Protein AF-A0A9W7CP16-F1 (afdb_monomer_lite)

Radius of gyration: 28.51 Å; chains: 1; bounding box: 70×79×55 Å

Sequence (253 aa):
MPATSLFTPSMEHLAEIVPAMQEEMSKAEQFVQTLAQSGGSFVNKAGNVGSWLEDDNIECFFEIAMDKCTAFQDVEAIASKIHVGGVVLVLLYYDYTFYVYLENGEEEQPLLDTNFPDVSLQKEGIQLKTYRNGVRGCEELRRISLWKVENDFTDEEEEEDAAAVDCITSRSKGQFRADSKEENRREEDVKSPGDSDAKVVKDMQPRKSALPHHVAPLKRPSGAMTTLKGMPDLNMKAPWDDTGKPLGMRTSK

Secondary structure (DSSP, 8-state):
--TT-TTHHHHHHHHHHHHHHHHHHHHHHHHHHHHHHHT--SSSS---HHHHHH-TT--EEEEEEE---GGGTT-SEEEEEEEETTEEEEEEEETTEEEEEEEEPPSS--S----------EEEEEEEEE-SS-BTTBTTEEEEEEEEE--TTTTTSHHHHHHHSTTSTTS---------------------------------PPP-------PPP----TT---GGGG--------SB-TTS-BTT-----

Organism: NCBI:txid1490495

pLDDT: mean 71.13, std 22.24, range [29.36, 97.94]

Foldseek 3Di:
DPPPDPLVLLVVLVVLQVVVVVVVVVVLVVVLVVCLVVVNDPDPDPDSSVVLVVDPVKFKKKKWAFADDPSCPVPQWDWDWDDDDQKIWTWIDHPRIIITGIDGHDPDDDPDDDDHDDPPAFDDKDWRDADPQDDVSGRGTGTMMMTIGDDPPPPPPVVVVVVVVVVPVPPPPDDDDDDDDDDDDDDDDDDDDDDDDDDDDDDPDPPDDDDPPPPPPPDDPPPDDPPPPPDPPPVDDDCADPVRHGPDPDDDD

Structure (mmCIF, N/CA/C/O backbone):
data_AF-A0A9W7CP16-F1
#
_entry.id   AF-A0A9W7CP16-F1
#
loop_
_atom_site.group_PDB
_atom_site.id
_atom_site.type_symbol
_atom_site.label_atom_id
_atom_site.label_alt_id
_atom_site.label_comp_id
_atom_site.label_asym_id
_atom_site.label_entity_id
_atom_site.label_seq_id
_atom_site.pdbx_PDB_ins_code
_atom_site.Cartn_x
_atom_site.Cartn_y
_atom_site.Cartn_z
_atom_site.occupancy
_atom_site.B_iso_or_equiv
_atom_site.auth_seq_id
_atom_site.auth_comp_id
_atom_site.auth_asym_id
_atom_site.auth_atom_id
_atom_site.pdbx_PDB_model_num
ATOM 1 N N . MET A 1 1 ? 7.095 3.245 -18.101 1.00 65.69 1 MET A N 1
ATOM 2 C CA . MET A 1 1 ? 8.483 2.929 -17.689 1.00 65.69 1 MET A CA 1
ATOM 3 C C . MET A 1 1 ? 9.350 2.749 -18.930 1.00 65.69 1 MET A C 1
ATOM 5 O O . MET A 1 1 ? 8.811 2.302 -19.939 1.00 65.69 1 MET A O 1
ATOM 9 N N . PRO A 1 2 ? 10.646 3.109 -18.917 1.00 75.19 2 PRO A N 1
ATOM 10 C CA . PRO A 1 2 ? 11.551 2.764 -20.011 1.00 75.19 2 PRO A CA 1
ATOM 11 C C . PRO A 1 2 ? 11.632 1.241 -20.146 1.00 75.19 2 PRO A C 1
ATOM 13 O O . PRO A 1 2 ? 11.936 0.571 -19.163 1.00 75.19 2 PRO A O 1
ATOM 16 N N . ALA A 1 3 ? 11.410 0.703 -21.347 1.00 74.75 3 ALA A N 1
ATOM 17 C CA . ALA A 1 3 ? 11.380 -0.745 -21.600 1.00 74.75 3 ALA A CA 1
ATOM 18 C C . ALA A 1 3 ? 12.683 -1.482 -21.220 1.00 74.75 3 ALA A C 1
ATOM 20 O O . ALA A 1 3 ? 12.707 -2.702 -21.116 1.00 74.75 3 ALA A O 1
ATOM 21 N N . THR A 1 4 ? 13.778 -0.747 -21.020 1.00 85.94 4 THR A N 1
ATOM 22 C CA . THR A 1 4 ? 15.092 -1.276 -20.637 1.00 85.94 4 THR A CA 1
ATOM 23 C C . THR A 1 4 ? 15.316 -1.343 -19.125 1.00 85.94 4 THR A C 1
ATOM 25 O O . THR A 1 4 ? 16.387 -1.772 -18.702 1.00 85.94 4 THR A O 1
ATOM 28 N N . SER A 1 5 ? 14.375 -0.874 -18.299 1.00 90.06 5 SER A N 1
ATOM 29 C CA . SER A 1 5 ? 14.521 -0.941 -16.841 1.00 90.06 5 SER A CA 1
ATOM 30 C C . SER A 1 5 ? 14.345 -2.375 -16.345 1.00 90.06 5 SER A C 1
ATOM 32 O O . SER A 1 5 ? 13.377 -3.041 -16.717 1.00 90.06 5 SER A O 1
ATOM 34 N N . LEU A 1 6 ? 15.233 -2.813 -15.447 1.00 90.19 6 LEU A N 1
ATOM 35 C CA . LEU A 1 6 ? 15.133 -4.108 -14.761 1.00 90.19 6 LEU A CA 1
ATOM 36 C C . LEU A 1 6 ? 13.871 -4.208 -13.889 1.00 90.19 6 LEU A C 1
ATOM 38 O O . LEU A 1 6 ? 13.366 -5.300 -13.670 1.00 90.19 6 LEU A O 1
ATOM 42 N N . PHE A 1 7 ? 13.330 -3.068 -13.450 1.00 91.50 7 PHE A N 1
ATOM 43 C CA . PHE A 1 7 ? 12.129 -2.997 -12.614 1.00 91.50 7 PHE A CA 1
ATOM 44 C C . PHE A 1 7 ? 10.823 -2.956 -13.416 1.00 91.50 7 PHE A C 1
ATOM 46 O O . PHE A 1 7 ? 9.751 -2.870 -12.824 1.00 91.50 7 PHE A O 1
ATOM 53 N N . THR A 1 8 ? 10.882 -2.980 -14.754 1.00 92.44 8 THR A N 1
ATOM 54 C CA . THR A 1 8 ? 9.676 -2.915 -15.599 1.00 92.44 8 THR A CA 1
ATOM 55 C C . THR A 1 8 ? 8.655 -4.002 -15.243 1.00 92.44 8 THR A C 1
ATOM 57 O O . THR A 1 8 ? 7.520 -3.619 -14.974 1.00 92.44 8 THR A O 1
ATOM 60 N N . PRO A 1 9 ? 9.021 -5.297 -15.124 1.00 92.69 9 PRO A N 1
ATOM 61 C CA . PRO A 1 9 ? 8.049 -6.346 -14.802 1.00 92.69 9 PRO A CA 1
ATOM 62 C C . PRO A 1 9 ? 7.373 -6.139 -13.441 1.00 92.69 9 PRO A C 1
ATOM 64 O O . PRO A 1 9 ? 6.168 -6.324 -13.308 1.00 92.69 9 PRO A O 1
ATOM 67 N N . SER A 1 10 ? 8.135 -5.707 -12.433 1.00 95.12 10 SER A N 1
ATOM 68 C CA . SER A 1 10 ? 7.615 -5.438 -11.088 1.00 95.12 10 SER A CA 1
ATOM 69 C C . SER A 1 10 ? 6.651 -4.256 -11.075 1.00 95.12 10 SER A C 1
ATOM 71 O O . SER A 1 10 ? 5.614 -4.311 -10.421 1.00 95.12 10 SER A O 1
ATOM 73 N N . MET A 1 11 ? 6.968 -3.191 -11.815 1.00 94.31 11 MET A N 1
ATOM 74 C CA . MET A 1 11 ? 6.102 -2.014 -11.907 1.00 94.31 11 MET A CA 1
ATOM 75 C C . MET A 1 11 ? 4.856 -2.265 -12.764 1.00 94.31 11 MET A C 1
ATOM 77 O O . MET A 1 11 ? 3.807 -1.695 -12.476 1.00 94.31 11 MET A O 1
ATOM 81 N N . GLU A 1 12 ? 4.949 -3.110 -13.793 1.00 94.12 12 GLU A N 1
ATOM 82 C CA . GLU A 1 12 ? 3.787 -3.573 -14.563 1.00 94.12 12 GLU A CA 1
ATOM 83 C C . GLU A 1 12 ? 2.863 -4.412 -13.682 1.00 94.12 12 GLU A C 1
ATOM 85 O O . GLU A 1 12 ? 1.679 -4.101 -13.584 1.00 94.12 12 GLU A O 1
ATOM 90 N N . HIS A 1 13 ? 3.412 -5.380 -12.947 1.00 95.88 13 HIS A N 1
ATOM 91 C CA . HIS A 1 13 ? 2.633 -6.174 -12.001 1.00 95.88 13 HIS A CA 1
ATOM 92 C C . HIS A 1 13 ? 2.003 -5.312 -10.897 1.00 95.88 13 HIS A C 1
ATOM 94 O O . HIS A 1 13 ? 0.830 -5.489 -10.578 1.00 95.88 13 HIS A O 1
ATOM 100 N N . LEU A 1 14 ? 2.727 -4.322 -10.357 1.00 96.19 14 LEU A N 1
ATOM 101 C CA . LEU A 1 14 ? 2.154 -3.351 -9.421 1.00 96.19 14 LEU A CA 1
ATOM 102 C C . LEU A 1 14 ? 0.939 -2.635 -10.032 1.00 96.19 14 LEU A C 1
ATOM 104 O O . LEU A 1 14 ? -0.112 -2.554 -9.400 1.00 96.19 14 LEU A O 1
ATOM 108 N N . ALA A 1 15 ? 1.057 -2.140 -11.265 1.00 94.62 15 ALA A N 1
ATOM 109 C CA . ALA A 1 15 ? -0.049 -1.474 -11.948 1.00 94.62 15 ALA A CA 1
ATOM 110 C C . ALA A 1 15 ? -1.245 -2.414 -12.202 1.00 94.62 15 ALA A C 1
ATOM 112 O O . ALA A 1 15 ? -2.389 -1.960 -12.167 1.00 94.62 15 ALA A O 1
ATOM 113 N N . GLU A 1 16 ? -1.000 -3.708 -12.422 1.00 96.06 16 GLU A N 1
ATOM 114 C CA . GLU A 1 16 ? -2.041 -4.728 -12.602 1.00 96.06 16 GLU A CA 1
ATOM 115 C C . GLU A 1 16 ? -2.820 -5.026 -11.312 1.00 96.06 16 GLU A C 1
ATOM 117 O O . GLU A 1 16 ? -4.042 -5.184 -11.370 1.00 96.06 16 GLU A O 1
ATOM 122 N N . ILE A 1 17 ? -2.146 -5.080 -10.157 1.00 96.50 17 ILE A N 1
ATOM 123 C CA . ILE A 1 17 ? -2.775 -5.463 -8.879 1.00 96.50 17 ILE A CA 1
ATOM 124 C C . ILE A 1 17 ? -3.441 -4.292 -8.141 1.00 96.50 17 ILE A C 1
ATOM 126 O O . ILE A 1 17 ? -4.354 -4.513 -7.341 1.00 96.50 17 ILE A O 1
ATOM 130 N N . VAL A 1 18 ? -3.025 -3.047 -8.406 1.00 95.56 18 VAL A N 1
ATOM 131 C CA . VAL A 1 18 ? -3.554 -1.839 -7.738 1.00 95.56 18 VAL A CA 1
ATOM 132 C C . VAL A 1 18 ? -5.084 -1.720 -7.820 1.00 95.56 18 VAL A C 1
ATOM 134 O O . VAL A 1 18 ? -5.693 -1.467 -6.779 1.00 95.56 18 VAL A O 1
ATOM 137 N N . PRO A 1 19 ? -5.754 -1.954 -8.969 1.00 95.12 19 PRO A N 1
ATOM 138 C CA . PRO A 1 19 ? -7.216 -1.911 -9.035 1.00 95.12 19 PRO A CA 1
ATOM 139 C C . PRO A 1 19 ? -7.902 -2.913 -8.095 1.00 95.12 19 PRO A C 1
ATOM 141 O O . PRO A 1 19 ? -8.907 -2.586 -7.465 1.00 95.12 19 PRO A O 1
ATOM 144 N N . ALA A 1 20 ? -7.350 -4.123 -7.958 1.00 96.06 20 ALA A N 1
ATOM 145 C CA . ALA A 1 20 ? -7.889 -5.132 -7.048 1.00 96.06 20 ALA A CA 1
ATOM 146 C C . ALA A 1 20 ? -7.671 -4.739 -5.576 1.00 96.06 20 ALA A C 1
ATOM 148 O O . ALA A 1 20 ? -8.563 -4.927 -4.747 1.00 96.06 20 ALA A O 1
ATOM 149 N N . MET A 1 21 ? -6.518 -4.144 -5.248 1.00 94.81 21 MET A N 1
ATOM 150 C CA . MET A 1 21 ? -6.263 -3.589 -3.912 1.00 94.81 21 MET A CA 1
ATOM 151 C C . MET A 1 21 ? -7.234 -2.452 -3.577 1.00 94.81 21 MET A C 1
ATOM 153 O O . MET A 1 21 ? -7.802 -2.446 -2.488 1.00 94.81 21 MET A O 1
ATOM 157 N N . GLN A 1 22 ? -7.471 -1.530 -4.513 1.00 94.00 22 GLN A N 1
ATOM 158 C CA . GLN A 1 22 ? -8.449 -0.445 -4.366 1.00 94.00 22 GLN A CA 1
ATOM 159 C C . GLN A 1 22 ? -9.853 -0.979 -4.076 1.00 94.00 22 GLN A C 1
ATOM 161 O O . GLN A 1 22 ? -10.518 -0.510 -3.151 1.00 94.00 22 GLN A O 1
ATOM 166 N N . GLU A 1 23 ? -10.293 -1.986 -4.833 1.00 94.50 23 GLU A N 1
ATOM 167 C CA . GLU A 1 23 ? -11.603 -2.604 -4.637 1.00 94.50 23 GLU A CA 1
ATOM 168 C C . GLU A 1 23 ? -11.729 -3.234 -3.239 1.00 94.50 23 GLU A C 1
ATOM 170 O O . GLU A 1 23 ? -12.738 -3.038 -2.556 1.00 94.50 23 GLU A O 1
ATOM 175 N N . GLU A 1 24 ? -10.712 -3.966 -2.777 1.00 95.00 24 GLU A N 1
ATOM 176 C CA . GLU A 1 24 ? -10.755 -4.574 -1.445 1.00 95.00 24 GLU A CA 1
ATOM 177 C C . GLU A 1 24 ? -10.620 -3.553 -0.307 1.00 95.00 24 GLU A C 1
ATOM 179 O O . GLU A 1 24 ? -11.256 -3.745 0.730 1.00 95.00 24 GLU A O 1
ATOM 184 N N . MET A 1 25 ? -9.877 -2.455 -0.487 1.00 91.94 25 MET A N 1
ATOM 185 C CA . MET A 1 25 ? -9.846 -1.352 0.484 1.00 91.94 25 MET A CA 1
ATOM 186 C C . MET A 1 25 ? -11.207 -0.657 0.590 1.00 91.94 25 MET A C 1
ATOM 188 O O . MET A 1 25 ? -11.682 -0.425 1.698 1.00 91.94 25 MET A O 1
ATOM 192 N N . SER A 1 26 ? -11.897 -0.420 -0.530 1.00 91.19 26 SER A N 1
ATOM 193 C CA . SER A 1 26 ? -13.256 0.141 -0.506 1.00 91.19 26 SER A CA 1
ATOM 194 C C . SER A 1 26 ? -14.250 -0.784 0.213 1.00 91.19 26 SER A C 1
ATOM 196 O O . SER A 1 26 ? -15.068 -0.336 1.018 1.00 91.19 26 SER A O 1
ATOM 198 N N . LYS A 1 27 ? -14.154 -2.106 0.003 1.00 93.12 27 LYS A N 1
ATOM 199 C CA . LYS A 1 27 ? -14.956 -3.088 0.759 1.00 93.12 27 LYS A CA 1
ATOM 200 C C . LYS A 1 27 ? -14.611 -3.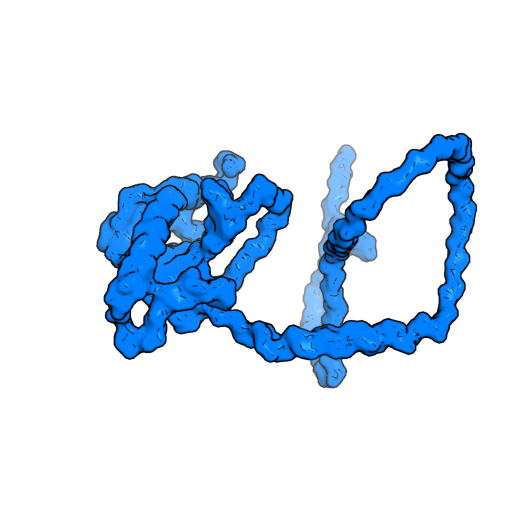087 2.248 1.00 93.12 27 LYS A C 1
ATOM 202 O O . LYS A 1 27 ? -15.504 -3.252 3.079 1.00 93.12 27 LYS A O 1
ATOM 207 N N . ALA A 1 28 ? -13.331 -2.941 2.587 1.00 89.50 28 ALA A N 1
ATOM 208 C CA . ALA A 1 28 ? -12.880 -2.858 3.968 1.00 89.50 28 ALA A CA 1
ATOM 209 C C . ALA A 1 28 ? -13.419 -1.606 4.670 1.00 89.50 28 ALA A C 1
ATOM 211 O O . ALA A 1 28 ? -13.911 -1.715 5.788 1.00 89.50 28 ALA A O 1
ATOM 212 N N . GLU A 1 29 ? -13.405 -0.455 4.003 1.00 85.19 29 GLU A N 1
ATOM 213 C CA . GLU A 1 29 ? -13.988 0.790 4.511 1.00 85.19 29 GLU A CA 1
ATOM 214 C C . GLU A 1 29 ? -15.480 0.616 4.834 1.00 85.19 29 GLU A C 1
ATOM 216 O O . GLU A 1 29 ? -15.909 0.864 5.961 1.00 85.19 29 GLU A O 1
ATOM 221 N N . GLN A 1 30 ? -16.265 0.085 3.888 1.00 87.38 30 GLN A N 1
ATOM 222 C CA . GLN A 1 30 ? -17.694 -0.190 4.096 1.00 87.38 30 GLN A CA 1
ATOM 223 C C . GLN A 1 30 ? -17.934 -1.149 5.270 1.00 87.38 30 GLN A C 1
ATOM 225 O O . GLN A 1 30 ? -18.894 -0.997 6.034 1.00 87.38 30 GLN A O 1
ATOM 230 N N . PHE A 1 31 ? -17.061 -2.145 5.426 1.00 86.25 31 PHE A N 1
ATOM 231 C CA . PHE A 1 31 ? -17.120 -3.082 6.540 1.00 86.25 31 PHE A CA 1
ATOM 232 C C . PHE A 1 31 ? -16.860 -2.388 7.883 1.00 86.25 31 PHE A C 1
ATOM 234 O O . PHE A 1 31 ? -17.625 -2.604 8.825 1.00 86.25 31 PHE A O 1
ATOM 241 N N . VAL A 1 32 ? -15.849 -1.517 7.969 1.00 82.50 32 VAL A N 1
ATOM 242 C CA . VAL A 1 32 ? -15.559 -0.747 9.190 1.00 82.50 32 VAL A CA 1
ATOM 243 C C . VAL A 1 32 ? -16.693 0.230 9.513 1.00 82.50 32 VAL A C 1
ATOM 245 O O . VAL A 1 32 ? -17.126 0.287 10.663 1.00 82.50 32 VAL A O 1
ATOM 248 N N . GLN A 1 33 ? -17.253 0.920 8.515 1.00 81.88 33 GLN A N 1
ATOM 249 C CA . GLN A 1 33 ? -18.418 1.797 8.703 1.00 81.88 33 GLN A CA 1
ATOM 250 C C . GLN A 1 33 ? -19.631 1.023 9.240 1.00 81.88 33 GLN A C 1
ATOM 252 O O . GLN A 1 33 ? -20.300 1.462 10.176 1.00 81.88 33 GLN A O 1
ATOM 257 N N . THR A 1 34 ? -19.896 -0.168 8.696 1.00 82.62 34 THR A N 1
ATOM 258 C CA . THR A 1 34 ? -20.992 -1.030 9.166 1.00 82.62 34 THR A CA 1
ATOM 259 C C . THR A 1 34 ? -20.757 -1.501 10.604 1.00 82.62 34 THR A C 1
ATOM 261 O O . THR A 1 34 ? -21.689 -1.544 11.410 1.00 82.62 34 THR A O 1
ATOM 264 N N . LEU A 1 35 ? -19.515 -1.844 10.955 1.00 75.44 35 LEU A N 1
ATOM 265 C CA . LEU A 1 35 ? -19.130 -2.225 12.317 1.00 75.44 35 LEU A CA 1
ATOM 266 C C . LEU A 1 35 ? -19.331 -1.080 13.313 1.00 75.44 35 LEU A C 1
ATOM 268 O O . LEU A 1 35 ? -19.929 -1.299 14.368 1.00 75.44 35 LEU A O 1
ATOM 272 N N . ALA A 1 36 ? -18.898 0.129 12.952 1.00 75.12 36 ALA A N 1
ATOM 273 C CA . ALA A 1 36 ? -19.071 1.329 13.765 1.00 75.12 36 ALA A CA 1
ATOM 274 C C . ALA A 1 36 ? -20.559 1.599 14.053 1.00 75.12 36 ALA A C 1
ATOM 276 O O . ALA A 1 36 ? -20.950 1.792 15.203 1.00 75.12 36 ALA A O 1
ATOM 277 N N . GLN A 1 37 ? -21.411 1.504 13.027 1.00 74.88 37 GLN A N 1
ATOM 278 C CA . GLN A 1 37 ? -22.858 1.724 13.152 1.00 74.88 37 GLN A CA 1
ATOM 279 C C . GLN A 1 37 ? -23.580 0.623 13.941 1.00 74.88 37 GLN A C 1
ATOM 281 O O . GLN A 1 37 ? -24.583 0.886 14.603 1.00 74.88 37 GLN A O 1
ATOM 286 N N . SER A 1 38 ? -23.097 -0.620 13.866 1.00 70.44 38 SER A N 1
ATOM 287 C CA . SER A 1 38 ? -23.710 -1.770 14.546 1.00 70.44 38 SER A CA 1
ATOM 288 C C . SER A 1 38 ? -23.216 -1.977 15.983 1.00 70.44 38 SER A C 1
ATOM 290 O O . SER A 1 38 ? -23.734 -2.853 16.678 1.00 70.44 38 SER A O 1
ATOM 292 N N . GLY A 1 39 ? -22.239 -1.185 16.448 1.00 58.66 39 GLY A N 1
ATOM 293 C CA . GLY A 1 39 ? -21.613 -1.351 17.765 1.00 58.66 39 GLY A CA 1
ATOM 294 C C . GLY A 1 39 ? -20.846 -2.672 17.905 1.00 58.66 39 GLY A C 1
ATOM 295 O O . GLY A 1 39 ? -20.646 -3.164 19.018 1.00 58.66 39 GLY A O 1
ATOM 296 N N . GLY A 1 40 ? -20.466 -3.285 16.780 1.00 55.94 40 GLY A N 1
ATOM 297 C CA . GLY A 1 40 ? -19.804 -4.581 16.742 1.00 55.94 40 GLY A CA 1
ATOM 298 C C . GLY A 1 40 ? -18.339 -4.472 17.155 1.00 55.94 40 GLY A C 1
ATOM 299 O O . GLY A 1 40 ? -17.524 -3.904 16.437 1.00 55.94 40 GLY A O 1
ATOM 300 N N . SER A 1 41 ? -17.984 -5.060 18.296 1.00 53.41 41 SER A N 1
ATOM 301 C CA . SER A 1 41 ? -16.594 -5.234 18.723 1.00 53.41 41 SER A CA 1
ATOM 302 C C . SER A 1 41 ? -16.088 -6.605 18.262 1.00 53.41 41 SER A C 1
ATOM 304 O O . SER A 1 41 ? -16.633 -7.633 18.660 1.00 53.41 41 SER A O 1
ATOM 306 N N . PHE A 1 42 ? -15.061 -6.646 17.403 1.00 50.56 42 PHE A N 1
ATOM 307 C CA . PHE A 1 42 ? -14.441 -7.914 16.980 1.00 50.56 42 PHE A CA 1
ATOM 308 C C . PHE A 1 42 ? -13.452 -8.458 18.026 1.00 50.56 42 PHE A C 1
ATOM 310 O O . PHE A 1 42 ? -13.114 -9.641 18.025 1.00 50.56 42 PHE A O 1
ATOM 317 N N . VAL A 1 43 ? -12.979 -7.607 18.938 1.00 46.44 43 VAL A N 1
ATOM 318 C CA . VAL A 1 43 ? -11.919 -7.932 19.893 1.00 46.44 43 VAL A CA 1
ATOM 319 C C . VAL A 1 43 ? -12.317 -7.369 21.248 1.00 46.44 43 VAL A C 1
ATOM 321 O O . VAL A 1 43 ? -12.616 -6.191 21.351 1.00 46.44 43 VAL A O 1
ATOM 324 N N . ASN A 1 44 ? -12.243 -8.181 22.305 1.00 45.53 44 ASN A N 1
ATOM 325 C CA . ASN A 1 44 ? -12.445 -7.799 23.715 1.00 45.53 44 ASN A CA 1
ATOM 326 C C . ASN A 1 44 ? -11.466 -6.713 24.243 1.00 45.53 44 ASN A C 1
ATOM 328 O O . ASN A 1 44 ? -11.244 -6.608 25.449 1.00 45.53 44 ASN A O 1
ATOM 332 N N . LYS A 1 45 ? -10.841 -5.925 23.364 1.00 48.44 45 LYS A N 1
ATOM 333 C CA . LYS A 1 45 ? -10.121 -4.697 23.678 1.00 48.44 45 LYS A CA 1
ATOM 334 C C . LYS A 1 45 ? -10.979 -3.519 23.236 1.00 48.44 45 LYS A C 1
ATOM 336 O O . LYS A 1 45 ? -11.527 -3.510 22.142 1.00 48.44 45 LYS A O 1
ATOM 341 N N . ALA A 1 46 ? -11.098 -2.551 24.131 1.00 44.91 46 ALA A N 1
ATOM 342 C CA . ALA A 1 46 ? -11.987 -1.398 24.090 1.00 44.91 46 ALA A CA 1
ATOM 343 C C . ALA A 1 46 ? -11.665 -0.352 22.994 1.00 44.91 46 ALA A C 1
ATOM 345 O O . ALA A 1 46 ? -11.796 0.842 23.239 1.00 44.91 46 ALA A O 1
ATOM 346 N N . GLY A 1 47 ? -11.233 -0.777 21.807 1.00 55.25 47 GLY A N 1
ATOM 347 C CA . GLY A 1 47 ? -11.009 0.092 20.656 1.00 55.25 47 GLY A CA 1
ATOM 348 C C . GLY A 1 47 ? -12.239 0.092 19.757 1.00 55.25 47 GLY A C 1
ATOM 349 O O . GLY A 1 47 ? -12.515 -0.893 19.070 1.00 55.25 47 GLY A O 1
ATOM 350 N N . ASN A 1 48 ? -13.005 1.183 19.764 1.00 69.00 48 ASN A N 1
ATOM 351 C CA . ASN A 1 48 ? -14.007 1.419 18.733 1.00 69.00 48 ASN A CA 1
ATOM 352 C C . ASN A 1 48 ? -13.258 1.810 17.454 1.00 69.00 48 ASN A C 1
ATOM 354 O O . ASN A 1 48 ? -12.895 2.962 17.290 1.00 69.00 48 ASN A O 1
ATOM 358 N N . VAL A 1 49 ? -12.996 0.860 16.559 1.00 73.38 49 VAL A N 1
ATOM 359 C CA . VAL A 1 49 ? -12.310 1.122 15.275 1.00 73.38 49 VAL A CA 1
ATOM 360 C C . VAL A 1 49 ? -13.016 2.234 14.487 1.00 73.38 49 VAL A C 1
ATOM 362 O O . VAL A 1 49 ? -12.364 3.003 13.792 1.00 73.38 49 VAL A O 1
ATOM 365 N N . GLY A 1 50 ? -14.338 2.370 14.648 1.00 71.12 50 GLY A N 1
ATOM 366 C CA . GLY A 1 50 ? -15.095 3.483 14.079 1.00 71.12 50 GLY A CA 1
ATOM 367 C C . GLY A 1 50 ? -14.570 4.850 14.518 1.00 71.12 50 GLY A C 1
ATOM 368 O O . GLY A 1 50 ? -14.451 5.742 13.690 1.00 71.12 50 GLY A O 1
ATOM 369 N N . SER A 1 51 ? -14.147 4.995 15.777 1.00 75.94 51 SER A N 1
ATOM 370 C CA . SER A 1 51 ? -13.598 6.261 16.267 1.00 75.94 51 SER A CA 1
ATOM 371 C C . SER A 1 51 ? -12.217 6.582 15.699 1.00 75.94 51 SER A C 1
ATOM 373 O O . SER A 1 51 ? -11.784 7.715 15.829 1.00 75.94 51 SER A O 1
ATOM 375 N N . TRP A 1 52 ? -11.504 5.620 15.100 1.00 81.75 52 TRP A N 1
ATOM 376 C CA . TRP A 1 52 ? -10.239 5.908 14.413 1.00 81.75 52 TRP A CA 1
ATOM 377 C C . TRP A 1 52 ? -10.467 6.573 13.062 1.00 81.75 52 TRP A C 1
ATOM 379 O O . TRP A 1 52 ? -9.625 7.337 12.622 1.00 81.75 52 TRP A O 1
ATOM 389 N N . LEU A 1 53 ? -11.588 6.263 12.405 1.00 75.50 53 LEU A N 1
ATOM 390 C CA . LEU A 1 53 ? -11.933 6.835 11.104 1.00 75.50 53 LEU A CA 1
ATOM 391 C C . LEU A 1 53 ? -12.695 8.161 11.218 1.00 75.50 53 LEU A C 1
ATOM 393 O O . LEU A 1 53 ? -12.774 8.896 10.242 1.00 75.50 53 LEU A O 1
ATOM 397 N N . GLU A 1 54 ? -13.303 8.436 12.374 1.00 76.12 54 GLU A N 1
ATOM 398 C CA . GLU A 1 54 ? -14.062 9.669 12.632 1.00 76.12 54 GLU A CA 1
ATOM 399 C C . GLU A 1 54 ? -13.214 10.790 13.252 1.00 76.12 54 GLU A C 1
ATOM 401 O O . GLU A 1 54 ? -13.655 11.937 13.282 1.00 76.12 54 GLU A O 1
ATOM 406 N N . ASP A 1 55 ? -12.035 10.467 13.785 1.00 78.81 55 ASP A N 1
ATOM 407 C CA . ASP A 1 55 ? -11.139 11.431 14.419 1.00 78.81 55 ASP A CA 1
ATOM 408 C C . ASP A 1 55 ? -10.045 11.851 13.435 1.00 78.81 55 ASP A C 1
ATOM 410 O O . ASP A 1 55 ? -9.141 11.072 13.139 1.00 78.81 55 ASP A O 1
ATOM 414 N N . ASP A 1 56 ? -10.111 13.098 12.965 1.00 77.12 56 ASP A N 1
ATOM 415 C CA . ASP A 1 56 ? -9.135 13.680 12.033 1.00 77.12 56 ASP A CA 1
ATOM 416 C C . ASP A 1 56 ? -7.699 13.707 12.598 1.00 77.12 56 ASP A C 1
ATOM 418 O O . ASP A 1 56 ? -6.744 13.872 11.842 1.00 77.12 56 ASP A O 1
ATOM 422 N N . ASN A 1 57 ? -7.525 13.538 13.915 1.00 79.88 57 ASN A N 1
ATOM 423 C CA . ASN A 1 57 ? -6.207 13.468 14.554 1.00 79.88 57 ASN A CA 1
ATOM 424 C C . ASN A 1 57 ? -5.627 12.046 14.564 1.00 79.88 57 ASN A C 1
ATOM 426 O O . ASN A 1 57 ? -4.491 11.842 14.997 1.00 79.88 57 ASN A O 1
ATOM 430 N N . ILE A 1 58 ? -6.408 11.042 14.152 1.00 82.00 58 ILE A N 1
ATOM 431 C CA . ILE A 1 58 ? -5.976 9.651 14.105 1.00 82.00 58 ILE A CA 1
ATOM 432 C C . ILE A 1 58 ? -5.596 9.289 12.674 1.00 82.00 58 ILE A C 1
ATOM 434 O O . ILE A 1 58 ? -6.434 9.066 11.805 1.00 82.00 58 ILE A O 1
ATOM 438 N N . GLU A 1 59 ? -4.299 9.128 12.451 1.00 85.88 59 GLU A N 1
ATOM 439 C CA . GLU A 1 59 ? -3.789 8.612 11.189 1.00 85.88 59 GLU A CA 1
ATOM 440 C C . GLU A 1 59 ? -3.910 7.082 11.139 1.00 85.88 59 GLU A C 1
ATOM 442 O O . GLU A 1 59 ? -3.593 6.368 12.100 1.00 85.88 59 GLU A O 1
ATOM 447 N N . CYS A 1 60 ? -4.370 6.562 10.000 1.00 89.38 60 CYS A N 1
ATOM 448 C CA . CYS A 1 60 ? -4.521 5.131 9.761 1.00 89.38 60 CYS A CA 1
ATOM 449 C C . CYS A 1 60 ? -3.931 4.723 8.410 1.00 89.38 60 CYS A C 1
ATOM 451 O O . CYS A 1 60 ? -4.008 5.465 7.433 1.00 89.38 60 CYS A O 1
ATOM 453 N N . PHE A 1 61 ? -3.430 3.492 8.322 1.00 92.94 61 PHE A N 1
ATOM 454 C CA . PHE A 1 61 ? -3.019 2.891 7.053 1.00 92.94 61 PHE A CA 1
ATOM 455 C C . PHE A 1 61 ? -3.444 1.428 6.949 1.00 92.94 61 PHE A C 1
ATOM 457 O O . PHE A 1 61 ? -3.645 0.728 7.948 1.00 92.94 61 PHE A O 1
ATOM 464 N N . PHE A 1 62 ? -3.555 0.943 5.716 1.00 94.69 62 PHE A N 1
ATOM 465 C CA . PHE A 1 62 ? -3.807 -0.463 5.437 1.00 94.69 62 PHE A CA 1
ATOM 466 C C . PHE A 1 62 ? -2.497 -1.235 5.308 1.00 94.69 62 PHE A C 1
ATOM 468 O O . PHE A 1 62 ? -1.591 -0.825 4.590 1.00 94.69 62 PHE A O 1
ATOM 475 N N . GLU A 1 63 ? -2.426 -2.395 5.949 1.00 96.06 63 GLU A N 1
ATOM 476 C CA . GLU A 1 63 ? -1.406 -3.406 5.686 1.00 96.06 63 GLU A CA 1
ATOM 477 C C . GLU A 1 63 ? -2.017 -4.522 4.839 1.00 96.06 63 GLU A C 1
ATOM 479 O O . GLU A 1 63 ? -2.954 -5.211 5.258 1.00 96.06 63 GLU A O 1
ATOM 484 N N . ILE A 1 64 ? -1.457 -4.715 3.653 1.00 97.56 64 ILE A N 1
ATOM 485 C CA . ILE A 1 64 ? -1.874 -5.704 2.670 1.00 97.56 64 ILE A CA 1
ATOM 486 C C . ILE A 1 64 ? -0.751 -6.732 2.539 1.00 97.56 64 ILE A C 1
ATOM 488 O O . ILE A 1 64 ? 0.246 -6.500 1.858 1.00 97.56 64 ILE A O 1
ATOM 492 N N . ALA A 1 65 ? -0.914 -7.878 3.196 1.00 97.50 65 ALA A N 1
ATOM 493 C CA . ALA A 1 65 ? 0.061 -8.961 3.132 1.00 97.50 65 ALA A CA 1
ATOM 494 C C . ALA A 1 65 ? -0.230 -9.876 1.939 1.00 97.50 65 ALA A C 1
ATOM 496 O O . ALA A 1 65 ? -1.377 -10.311 1.735 1.00 97.50 65 ALA A O 1
ATOM 497 N N . MET A 1 66 ? 0.820 -10.198 1.191 1.00 97.44 66 MET A N 1
ATOM 498 C CA . MET A 1 66 ? 0.771 -11.039 0.003 1.00 97.44 66 MET A CA 1
ATOM 499 C C . MET A 1 66 ? 1.638 -12.288 0.171 1.00 97.44 66 MET A C 1
ATOM 501 O O . MET A 1 66 ? 2.581 -12.327 0.960 1.00 97.44 66 MET A O 1
ATOM 505 N N . ASP A 1 67 ? 1.314 -13.328 -0.588 1.00 97.00 67 ASP A N 1
ATOM 506 C CA . ASP A 1 67 ? 2.231 -14.436 -0.819 1.00 97.00 67 ASP A CA 1
ATOM 507 C C . ASP A 1 67 ? 3.402 -13.988 -1.697 1.00 97.00 67 ASP A C 1
ATOM 509 O O . ASP A 1 67 ? 3.319 -13.033 -2.472 1.00 97.00 67 ASP A O 1
ATOM 513 N N . LYS A 1 68 ? 4.499 -14.744 -1.612 1.00 95.56 68 LYS A N 1
ATOM 514 C CA . LYS A 1 68 ? 5.660 -14.524 -2.470 1.00 95.56 68 LYS A CA 1
ATOM 515 C C . LYS A 1 68 ? 5.280 -14.695 -3.936 1.00 95.56 68 LYS A C 1
ATOM 517 O O . LYS A 1 68 ? 4.763 -15.743 -4.320 1.00 95.56 68 LYS A O 1
ATOM 522 N N . CYS A 1 69 ? 5.615 -13.703 -4.752 1.00 93.25 69 CYS A N 1
ATOM 523 C CA . CYS A 1 69 ? 5.418 -13.732 -6.194 1.00 93.25 69 CYS A CA 1
ATOM 524 C C . CYS A 1 69 ? 6.736 -13.464 -6.926 1.00 93.25 69 CYS A C 1
ATOM 526 O O . CYS A 1 69 ? 7.637 -12.795 -6.417 1.00 93.25 69 CYS A O 1
ATOM 528 N N . THR A 1 70 ? 6.856 -13.983 -8.146 1.00 93.75 70 THR A N 1
ATOM 529 C CA . THR A 1 70 ? 8.063 -13.795 -8.964 1.00 93.75 70 THR A CA 1
ATOM 530 C C . THR A 1 70 ? 8.257 -12.342 -9.383 1.00 93.75 70 THR A C 1
ATOM 532 O O . THR A 1 70 ? 9.382 -11.923 -9.628 1.00 93.75 70 THR A O 1
ATOM 535 N N . ALA A 1 71 ? 7.177 -11.561 -9.453 1.00 94.12 71 ALA A N 1
ATOM 536 C CA . ALA A 1 71 ? 7.229 -10.172 -9.889 1.00 94.12 71 ALA A CA 1
ATOM 537 C C . ALA A 1 71 ? 7.969 -9.251 -8.905 1.00 94.12 71 ALA A C 1
ATOM 539 O O . ALA A 1 71 ? 8.551 -8.260 -9.340 1.00 94.12 71 ALA A O 1
ATOM 540 N N . PHE A 1 72 ? 7.999 -9.582 -7.610 1.00 95.00 72 PHE A N 1
ATOM 541 C CA . PHE A 1 72 ? 8.697 -8.793 -6.587 1.00 95.00 72 PHE A CA 1
ATOM 542 C C . PHE A 1 72 ? 9.912 -9.502 -5.976 1.00 95.00 72 PHE A C 1
ATOM 544 O O . PHE A 1 72 ? 10.474 -9.019 -4.998 1.00 95.00 72 PHE A O 1
ATOM 551 N N . GLN A 1 73 ? 10.339 -10.635 -6.543 1.00 93.12 73 GLN A N 1
ATOM 552 C CA . GLN A 1 73 ? 11.419 -11.451 -5.980 1.00 93.12 73 GLN A CA 1
ATOM 553 C C . GLN A 1 73 ? 12.739 -10.685 -5.811 1.00 93.12 73 GLN A C 1
ATOM 555 O O . GLN A 1 73 ? 13.415 -10.856 -4.798 1.00 93.12 73 GLN A O 1
ATOM 560 N N . ASP A 1 74 ? 13.078 -9.844 -6.787 1.00 93.38 74 ASP A N 1
ATOM 561 C CA . ASP A 1 74 ? 14.322 -9.066 -6.822 1.00 93.38 74 ASP A CA 1
ATOM 562 C C . ASP A 1 74 ? 14.095 -7.589 -6.449 1.00 93.38 74 ASP A C 1
ATOM 564 O O . ASP A 1 74 ? 14.895 -6.713 -6.787 1.00 93.38 74 ASP A O 1
ATOM 568 N N . VAL A 1 75 ? 12.980 -7.298 -5.772 1.00 95.38 75 VAL A N 1
ATOM 569 C CA . VAL A 1 75 ? 12.607 -5.952 -5.335 1.00 95.38 75 VAL A CA 1
ATOM 570 C C . VAL A 1 75 ? 12.624 -5.897 -3.816 1.00 95.38 75 VAL A C 1
ATOM 572 O O . VAL A 1 75 ? 11.812 -6.530 -3.151 1.00 95.38 75 VAL A O 1
ATOM 575 N N . GLU A 1 76 ? 13.547 -5.110 -3.269 1.00 94.94 76 GLU A N 1
ATOM 576 C CA . GLU A 1 76 ? 13.644 -4.892 -1.822 1.00 94.94 76 GLU A CA 1
ATOM 577 C C . GLU A 1 76 ? 12.519 -3.986 -1.311 1.00 94.94 76 GLU A C 1
ATOM 579 O O . GLU A 1 76 ? 11.877 -4.298 -0.310 1.00 94.94 76 GLU A O 1
ATOM 584 N N . ALA A 1 77 ? 12.261 -2.882 -2.017 1.00 95.00 77 ALA A N 1
ATOM 585 C CA . ALA A 1 77 ? 11.224 -1.929 -1.660 1.00 95.00 77 ALA A CA 1
ATOM 586 C C . ALA A 1 77 ? 10.664 -1.198 -2.885 1.00 95.00 77 ALA A C 1
ATOM 588 O O . ALA A 1 77 ? 11.358 -1.007 -3.888 1.00 95.00 77 ALA A O 1
ATOM 589 N N . ILE A 1 78 ? 9.413 -0.749 -2.782 1.00 95.25 78 ILE A N 1
ATOM 590 C CA . ILE A 1 78 ? 8.784 0.177 -3.736 1.00 95.25 78 ILE A CA 1
ATOM 591 C C . ILE A 1 78 ? 8.145 1.304 -2.936 1.00 95.25 78 ILE A C 1
ATOM 593 O O . ILE A 1 78 ? 7.441 1.045 -1.970 1.00 95.25 78 ILE A O 1
ATOM 597 N N . ALA A 1 79 ? 8.347 2.545 -3.364 1.00 94.75 79 ALA A N 1
ATOM 598 C CA . ALA A 1 79 ? 7.580 3.691 -2.901 1.00 94.75 79 ALA A CA 1
ATOM 599 C C . ALA A 1 79 ? 6.854 4.284 -4.111 1.00 94.75 79 ALA A C 1
ATOM 601 O O . ALA A 1 79 ? 7.487 4.615 -5.118 1.00 94.75 79 ALA A O 1
ATOM 602 N N . SER A 1 80 ? 5.527 4.355 -4.058 1.00 93.56 80 SER A N 1
ATOM 603 C CA . SER A 1 80 ? 4.706 4.806 -5.181 1.00 93.56 80 SER A CA 1
ATOM 604 C C . SER A 1 80 ? 3.544 5.657 -4.694 1.00 93.56 80 SER A C 1
ATOM 606 O O . SER A 1 80 ? 2.887 5.304 -3.723 1.00 93.56 80 SER A O 1
ATOM 608 N N . LYS A 1 81 ? 3.273 6.762 -5.391 1.00 93.00 81 LYS A N 1
ATOM 609 C CA . LYS A 1 81 ? 2.044 7.538 -5.233 1.00 93.00 81 LYS A CA 1
ATOM 610 C C . LYS A 1 81 ? 1.208 7.422 -6.494 1.00 93.00 81 LYS A C 1
ATOM 612 O O . LYS A 1 81 ? 1.714 7.622 -7.599 1.00 93.00 81 LYS A O 1
ATOM 617 N N . ILE A 1 82 ? -0.059 7.070 -6.331 1.00 90.94 82 ILE A N 1
ATOM 618 C CA . ILE A 1 82 ? -0.982 6.827 -7.436 1.00 90.94 82 ILE A CA 1
ATOM 619 C C . ILE A 1 82 ? -2.203 7.722 -7.238 1.00 90.94 82 ILE A C 1
ATOM 621 O O . ILE A 1 82 ? -3.000 7.507 -6.329 1.00 90.94 82 ILE A O 1
ATOM 625 N N . HIS A 1 83 ? -2.352 8.722 -8.106 1.00 88.69 83 HIS A N 1
ATOM 626 C CA . HIS A 1 83 ? -3.478 9.655 -8.077 1.00 88.69 83 HIS A CA 1
ATOM 627 C C . HIS A 1 83 ? -4.627 9.118 -8.931 1.00 88.69 83 HIS A C 1
ATOM 629 O O . HIS A 1 83 ? -4.501 9.015 -10.155 1.00 88.69 83 HIS A O 1
ATOM 635 N N . VAL A 1 84 ? -5.755 8.784 -8.304 1.00 82.75 84 VAL A N 1
ATOM 636 C CA . VAL A 1 84 ? -6.945 8.263 -8.992 1.00 82.75 84 VAL A CA 1
ATOM 637 C C . VAL A 1 84 ? -8.196 8.851 -8.356 1.00 82.75 84 VAL A C 1
ATOM 639 O O . VAL A 1 84 ? -8.420 8.707 -7.162 1.00 82.75 84 VAL A O 1
ATOM 642 N N . GLY A 1 85 ? -9.039 9.495 -9.169 1.00 78.38 85 GLY A N 1
ATOM 643 C CA . GLY A 1 85 ? -10.392 9.884 -8.756 1.00 78.38 85 GLY A CA 1
ATOM 644 C C . GLY A 1 85 ? -10.465 10.857 -7.573 1.00 78.38 85 GLY A C 1
ATOM 645 O O . GLY A 1 85 ? -11.417 10.780 -6.808 1.00 78.38 85 GLY A O 1
ATOM 646 N N . GLY A 1 86 ? -9.478 11.746 -7.414 1.00 84.06 86 GLY A N 1
ATOM 647 C CA . GLY A 1 86 ? -9.431 12.694 -6.293 1.00 84.06 86 GLY A CA 1
ATOM 648 C C . GLY A 1 86 ? -8.913 12.095 -4.983 1.00 84.06 86 GLY A C 1
ATOM 649 O O . GLY A 1 86 ? -9.076 12.708 -3.939 1.00 84.06 86 GLY A O 1
ATOM 650 N N . VAL A 1 87 ? -8.286 10.918 -5.030 1.00 87.44 87 VAL A N 1
ATOM 651 C CA . VAL A 1 87 ? -7.576 10.289 -3.907 1.00 87.44 87 VAL A CA 1
ATOM 652 C C . VAL A 1 87 ? -6.143 9.994 -4.345 1.00 87.44 87 VAL A C 1
ATOM 654 O O . VAL A 1 87 ? -5.892 9.674 -5.515 1.00 87.44 87 VAL A O 1
ATOM 657 N N . VAL A 1 88 ? -5.199 10.102 -3.418 1.00 91.81 88 VAL A N 1
ATOM 658 C CA . VAL A 1 88 ? -3.815 9.663 -3.598 1.00 91.81 88 VAL A CA 1
ATOM 659 C C . VAL A 1 88 ? -3.614 8.397 -2.786 1.00 91.81 88 VAL A C 1
ATOM 661 O O . VAL A 1 88 ? -3.781 8.386 -1.570 1.00 91.81 88 VAL A O 1
ATOM 664 N N . LEU A 1 89 ? -3.257 7.311 -3.462 1.00 93.00 89 LEU A N 1
ATOM 665 C CA . LEU A 1 89 ? -2.775 6.117 -2.790 1.00 93.00 89 LEU A CA 1
ATOM 666 C C . LEU A 1 89 ? -1.269 6.262 -2.626 1.00 93.00 89 LEU A C 1
ATOM 668 O O . LEU A 1 89 ? -0.551 6.288 -3.628 1.00 93.00 89 LEU A O 1
ATOM 672 N N . VAL A 1 90 ? -0.795 6.320 -1.389 1.00 94.56 90 VAL A N 1
ATOM 673 C CA . VAL A 1 90 ? 0.630 6.290 -1.062 1.00 94.56 90 VAL A CA 1
ATOM 674 C C . VAL A 1 90 ? 0.979 4.865 -0.648 1.00 94.56 90 VAL A C 1
ATOM 676 O O . VAL A 1 90 ? 0.579 4.398 0.415 1.00 94.56 90 VAL A O 1
ATOM 679 N N . LEU A 1 91 ? 1.680 4.150 -1.524 1.00 95.62 91 LEU A N 1
ATOM 680 C CA . LEU A 1 91 ? 2.065 2.756 -1.347 1.00 95.62 91 LEU A CA 1
ATOM 681 C C . LEU A 1 91 ? 3.543 2.652 -0.985 1.00 95.62 91 LEU A C 1
ATOM 683 O O . LEU A 1 91 ? 4.412 3.133 -1.719 1.00 95.62 91 LEU A O 1
ATOM 687 N N . LEU A 1 92 ? 3.817 1.925 0.090 1.00 96.06 92 LEU A N 1
ATOM 688 C CA . LEU A 1 92 ? 5.139 1.438 0.453 1.00 96.06 92 LEU A CA 1
ATOM 689 C C . LEU A 1 92 ? 5.114 -0.088 0.419 1.00 96.06 92 LEU A C 1
ATOM 691 O O . LEU A 1 92 ? 4.333 -0.719 1.118 1.00 96.06 92 LEU A O 1
ATOM 695 N N . TYR A 1 93 ? 5.956 -0.690 -0.403 1.00 96.31 93 TYR A N 1
ATOM 696 C CA . TYR A 1 93 ? 6.151 -2.132 -0.471 1.00 96.31 93 TYR A CA 1
ATOM 697 C C . TYR A 1 93 ? 7.438 -2.513 0.249 1.00 96.31 93 TYR A C 1
ATOM 699 O O . TYR A 1 93 ? 8.483 -1.927 -0.039 1.00 96.31 93 TYR A O 1
ATOM 707 N N . TYR A 1 94 ? 7.370 -3.525 1.111 1.00 95.25 94 TYR A N 1
ATOM 708 C CA . TYR A 1 94 ? 8.526 -4.183 1.718 1.00 95.25 94 TYR A CA 1
ATOM 709 C C . TYR A 1 94 ? 8.162 -5.620 2.114 1.00 95.25 94 TYR A C 1
ATOM 711 O O . TYR A 1 94 ? 7.080 -5.855 2.646 1.00 95.25 94 TYR A O 1
ATOM 719 N N . ASP A 1 95 ? 9.050 -6.580 1.837 1.00 95.00 95 ASP A N 1
ATOM 720 C CA . ASP A 1 95 ? 8.894 -8.008 2.1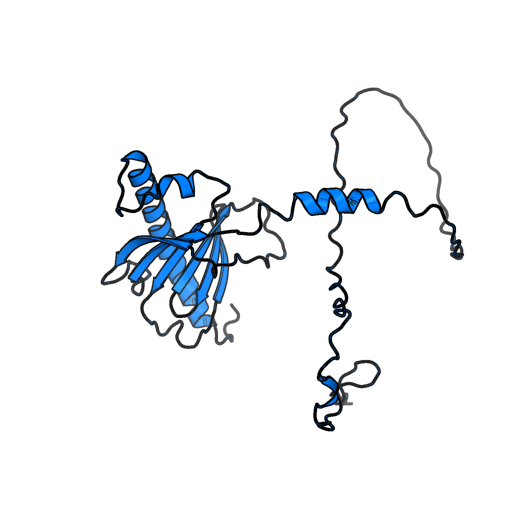83 1.00 95.00 95 ASP A CA 1
ATOM 721 C C . ASP A 1 95 ? 7.481 -8.573 1.917 1.00 95.00 95 ASP A C 1
ATOM 723 O O . ASP A 1 95 ? 6.787 -9.062 2.810 1.00 95.00 95 ASP A O 1
ATOM 727 N N . TYR A 1 96 ? 7.023 -8.467 0.663 1.00 96.50 96 TYR A N 1
ATOM 728 C CA . TYR A 1 96 ? 5.712 -8.959 0.210 1.00 96.50 96 TYR A CA 1
ATOM 729 C C . TYR A 1 96 ? 4.506 -8.352 0.946 1.00 96.50 96 TYR A C 1
ATOM 731 O O . TYR A 1 96 ? 3.412 -8.920 0.952 1.00 96.50 96 TYR A O 1
ATOM 739 N N . THR A 1 97 ? 4.691 -7.177 1.543 1.00 96.62 97 THR A N 1
ATOM 740 C CA . THR A 1 97 ? 3.649 -6.433 2.244 1.00 96.62 97 THR A CA 1
ATOM 741 C C . THR A 1 97 ? 3.567 -5.020 1.687 1.00 96.62 97 THR A C 1
ATOM 743 O O . THR A 1 97 ? 4.579 -4.334 1.558 1.00 96.62 97 THR A O 1
ATOM 746 N N . PHE A 1 98 ? 2.354 -4.587 1.348 1.00 97.12 98 PHE A N 1
ATOM 747 C CA . PHE A 1 98 ? 2.074 -3.197 1.014 1.00 97.12 98 PHE A CA 1
ATOM 748 C C . PHE A 1 98 ? 1.489 -2.477 2.226 1.00 97.12 98 PHE A C 1
ATOM 750 O O . PHE A 1 98 ? 0.508 -2.930 2.812 1.00 97.12 98 PHE A O 1
ATOM 757 N N . TYR A 1 99 ? 2.065 -1.331 2.552 1.00 96.00 99 TYR A N 1
ATOM 758 C CA . TYR A 1 99 ? 1.539 -0.348 3.482 1.00 96.00 99 TYR A CA 1
ATOM 759 C C . TYR A 1 99 ? 0.934 0.776 2.654 1.00 96.00 99 TYR A C 1
ATOM 761 O O . TYR A 1 99 ? 1.631 1.409 1.859 1.00 96.00 99 TYR A O 1
ATOM 769 N N . VAL A 1 100 ? -0.375 0.962 2.774 1.00 95.12 100 VAL A N 1
ATOM 770 C CA . VAL A 1 100 ? -1.135 1.875 1.924 1.00 95.12 100 VAL A CA 1
ATOM 771 C C . VAL A 1 100 ? -1.778 2.945 2.784 1.00 95.12 100 VAL A C 1
ATOM 773 O O . VAL A 1 100 ? -2.666 2.658 3.588 1.00 95.12 100 VAL A O 1
ATOM 776 N N . TYR A 1 101 ? -1.331 4.176 2.579 1.00 92.25 101 TYR A N 1
ATOM 777 C CA . TYR A 1 101 ? -1.943 5.376 3.127 1.00 92.25 101 TYR A CA 1
ATOM 778 C C . TYR A 1 101 ? -2.850 6.004 2.065 1.00 92.25 101 TYR A C 1
ATOM 780 O O . TYR A 1 101 ? -2.534 5.974 0.870 1.00 92.25 101 TYR A O 1
ATOM 788 N N . LEU A 1 102 ? -3.992 6.537 2.490 1.00 90.00 102 LEU A N 1
ATOM 789 C CA . LEU A 1 102 ? -4.938 7.220 1.611 1.00 90.00 102 LEU A CA 1
ATOM 790 C C . LEU A 1 102 ? -4.916 8.707 1.948 1.00 90.00 102 LEU A C 1
ATOM 792 O O . LEU A 1 102 ? -5.239 9.089 3.067 1.00 90.00 102 LEU A O 1
ATOM 796 N N . GLU A 1 103 ? -4.553 9.538 0.978 1.00 89.12 103 GLU A N 1
ATOM 797 C CA . GLU A 1 103 ? -4.629 10.993 1.102 1.00 89.12 103 GLU A CA 1
ATOM 798 C C . GLU A 1 103 ? -5.752 11.518 0.205 1.00 89.12 103 GLU A C 1
ATOM 800 O O . GLU A 1 103 ? -6.031 10.974 -0.870 1.00 89.12 103 GLU A O 1
ATOM 805 N N . ASN A 1 104 ? -6.381 12.615 0.617 1.00 86.75 104 ASN A N 1
ATOM 806 C CA . ASN A 1 104 ? -7.280 13.342 -0.267 1.00 86.75 104 ASN A CA 1
ATOM 807 C C . ASN A 1 104 ? -6.460 13.971 -1.398 1.00 86.75 104 ASN A C 1
ATOM 809 O O . ASN A 1 104 ? -5.471 14.660 -1.164 1.00 86.75 104 ASN A O 1
ATOM 813 N N . GLY A 1 105 ? -6.867 13.717 -2.636 1.00 81.56 105 GLY A N 1
ATOM 814 C CA . GLY A 1 105 ? -6.250 14.316 -3.807 1.00 81.56 105 GLY A CA 1
ATOM 815 C C . GLY A 1 105 ? -6.722 15.751 -3.996 1.00 81.56 105 GLY A C 1
ATOM 816 O O . GLY A 1 105 ? -7.913 16.049 -3.913 1.00 81.56 105 GLY A O 1
ATOM 817 N N . GLU A 1 106 ? -5.781 16.634 -4.301 1.00 77.75 106 GLU A N 1
ATOM 818 C CA . GLU A 1 106 ? -6.071 18.001 -4.723 1.00 77.75 106 GLU A CA 1
ATOM 819 C C . GLU A 1 106 ? -6.357 18.064 -6.235 1.00 77.75 106 GLU A C 1
ATOM 821 O O . GLU A 1 106 ? -5.995 17.164 -7.000 1.00 77.75 106 GLU A O 1
ATOM 826 N N . GLU A 1 107 ? -7.014 19.140 -6.682 1.00 71.31 107 GLU A N 1
ATOM 827 C CA . GLU A 1 107 ? -7.220 19.407 -8.116 1.00 71.31 107 GLU A CA 1
ATOM 828 C C . GLU A 1 107 ? -5.884 19.675 -8.832 1.00 71.31 107 GLU A C 1
ATOM 830 O O . GLU A 1 107 ? -5.703 19.288 -9.989 1.00 71.31 107 GLU A O 1
ATOM 835 N N . GLU A 1 108 ? -4.923 20.279 -8.125 1.00 77.69 108 GLU A N 1
ATOM 836 C CA . GLU A 1 108 ? -3.562 20.515 -8.603 1.00 77.69 108 GLU A CA 1
ATOM 837 C C . GLU A 1 108 ? -2.585 19.539 -7.938 1.00 77.69 108 GLU A C 1
ATOM 839 O O . GLU A 1 108 ? -2.473 19.480 -6.719 1.00 77.69 108 GLU A O 1
ATOM 844 N N . GLN A 1 109 ? -1.846 18.772 -8.742 1.00 76.44 109 GLN A N 1
ATOM 845 C CA . GLN A 1 109 ? -0.809 17.879 -8.226 1.00 76.44 109 GLN A CA 1
ATOM 846 C C . GLN A 1 109 ? 0.503 18.648 -8.032 1.00 76.44 109 GLN A C 1
ATOM 848 O O . GLN A 1 109 ? 0.926 19.370 -8.947 1.00 76.44 109 GLN A O 1
ATOM 853 N N . PRO A 1 110 ? 1.194 18.479 -6.892 1.00 79.44 110 PRO A N 1
ATOM 854 C CA . PRO A 1 110 ? 2.512 19.063 -6.709 1.00 79.44 110 PRO A CA 1
ATOM 855 C C . PRO A 1 110 ? 3.476 18.525 -7.773 1.00 79.44 110 PRO A C 1
ATOM 857 O O . PRO A 1 110 ? 3.516 17.334 -8.071 1.00 79.44 110 PRO A O 1
ATOM 860 N N . LEU A 1 111 ? 4.302 19.412 -8.335 1.00 77.75 111 LEU A N 1
ATOM 861 C CA . LEU A 1 111 ? 5.324 19.026 -9.319 1.00 77.75 111 LEU A CA 1
ATOM 862 C C . LEU A 1 111 ? 6.356 18.051 -8.739 1.00 77.75 111 LEU A C 1
ATOM 864 O O . LEU A 1 111 ? 6.988 17.298 -9.479 1.00 77.75 111 LEU A O 1
ATOM 868 N N . LEU A 1 112 ? 6.554 18.116 -7.424 1.00 80.25 112 LEU A N 1
ATOM 869 C CA . LEU A 1 112 ? 7.439 17.250 -6.674 1.00 80.25 112 LEU A CA 1
ATOM 870 C C . LEU A 1 112 ? 6.733 16.849 -5.383 1.00 80.25 112 LEU A C 1
ATOM 872 O O . LEU A 1 112 ? 6.564 17.674 -4.488 1.00 80.25 112 LEU A O 1
ATOM 876 N N . ASP A 1 113 ? 6.358 15.580 -5.306 1.00 79.88 113 ASP A N 1
ATOM 877 C CA . ASP A 1 113 ? 5.851 14.965 -4.090 1.00 79.88 113 ASP A CA 1
ATOM 878 C C . ASP A 1 113 ? 6.866 13.943 -3.583 1.00 79.88 113 ASP A C 1
ATOM 880 O O . ASP A 1 113 ? 7.104 12.908 -4.208 1.00 79.88 113 ASP A O 1
ATOM 884 N N . THR A 1 114 ? 7.520 14.277 -2.476 1.00 83.62 114 THR A N 1
ATOM 885 C CA . THR A 1 114 ? 8.551 13.436 -1.854 1.00 83.62 114 THR A CA 1
ATOM 886 C C . THR A 1 114 ? 8.185 13.016 -0.440 1.00 83.62 114 THR A C 1
ATOM 888 O O . THR A 1 114 ? 9.007 12.383 0.220 1.00 83.62 114 THR A O 1
ATOM 891 N N . ASN A 1 115 ? 7.002 13.392 0.051 1.00 85.69 115 ASN A N 1
ATOM 892 C CA . ASN A 1 115 ? 6.599 13.055 1.408 1.00 85.69 115 ASN A CA 1
ATOM 893 C C . ASN A 1 115 ? 5.957 11.664 1.415 1.00 85.69 115 ASN A C 1
ATOM 895 O O . ASN A 1 115 ? 4.986 11.434 0.701 1.00 85.69 115 ASN A O 1
ATOM 899 N N . PHE A 1 116 ? 6.509 10.744 2.199 1.00 88.81 116 PHE A N 1
ATOM 900 C CA . PHE A 1 116 ? 5.921 9.434 2.456 1.00 88.81 116 PHE A CA 1
ATOM 901 C C . PHE A 1 116 ? 5.730 9.285 3.969 1.00 88.81 116 PHE A C 1
ATOM 903 O O . PHE A 1 116 ? 6.653 9.631 4.711 1.00 88.81 116 PHE A O 1
ATOM 910 N N . PRO A 1 117 ? 4.572 8.774 4.422 1.00 83.50 117 PRO A N 1
ATOM 911 C CA . PRO A 1 117 ? 4.288 8.624 5.841 1.00 83.50 117 PRO A CA 1
ATOM 912 C C . PRO A 1 117 ? 5.209 7.581 6.476 1.00 83.50 117 PRO A C 1
ATOM 914 O O . PRO A 1 117 ? 5.623 6.611 5.829 1.00 83.50 117 PRO A O 1
ATOM 917 N N . ASP A 1 118 ? 5.504 7.768 7.760 1.00 83.31 118 ASP A N 1
ATOM 918 C CA . ASP A 1 118 ? 6.213 6.767 8.546 1.00 83.31 118 ASP A CA 1
ATOM 919 C C . ASP A 1 118 ? 5.242 5.656 8.973 1.00 83.31 118 ASP A C 1
ATOM 921 O O . ASP A 1 118 ? 4.326 5.864 9.763 1.00 83.31 118 ASP A O 1
ATOM 925 N N . VAL A 1 119 ? 5.449 4.453 8.437 1.00 79.75 119 VAL A N 1
ATOM 926 C CA . VAL A 1 119 ? 4.633 3.261 8.731 1.00 79.75 119 VAL A CA 1
ATOM 927 C C . VAL A 1 119 ? 5.285 2.330 9.761 1.00 79.75 119 VAL A C 1
ATOM 929 O O . VAL A 1 119 ? 4.802 1.217 9.992 1.00 79.75 119 VAL A O 1
ATOM 932 N N . SER A 1 120 ? 6.396 2.757 10.375 1.00 78.69 120 SER A N 1
ATOM 933 C CA . SER A 1 120 ? 7.139 1.965 11.363 1.00 78.69 120 SER A CA 1
ATOM 934 C C . SER A 1 120 ? 6.491 1.960 12.753 1.00 78.69 120 SER A C 1
ATOM 936 O O . SER A 1 120 ? 6.680 1.009 13.516 1.00 78.69 120 SER A O 1
ATOM 938 N N . LEU A 1 121 ? 5.682 2.975 13.069 1.00 72.06 121 LEU A N 1
ATOM 939 C CA . LEU A 1 121 ? 5.031 3.151 14.368 1.00 72.06 121 LEU A CA 1
ATOM 940 C C . LEU A 1 121 ? 3.628 2.529 14.374 1.00 72.06 121 LEU A C 1
ATOM 942 O O . LEU A 1 121 ? 2.607 3.200 14.246 1.00 72.06 121 LEU A O 1
ATOM 946 N N . GLN A 1 122 ? 3.586 1.205 14.526 1.00 77.38 122 GLN A N 1
ATOM 947 C CA . GLN A 1 122 ? 2.347 0.437 14.664 1.00 77.38 122 GLN A CA 1
ATOM 948 C C . GLN A 1 122 ? 2.014 0.209 16.137 1.00 77.38 122 GLN A C 1
ATOM 950 O O . GLN A 1 122 ? 2.737 -0.512 16.831 1.00 77.38 122 GLN A O 1
ATOM 955 N N . LYS A 1 123 ? 0.891 0.759 16.613 1.00 72.31 123 LYS A N 1
ATOM 956 C CA . LYS A 1 123 ? 0.423 0.506 17.985 1.00 72.31 123 LYS A CA 1
ATOM 957 C C . LYS A 1 123 ? -0.740 -0.472 18.026 1.00 72.31 123 LYS A C 1
ATOM 959 O O . LYS A 1 123 ? -0.650 -1.545 18.627 1.00 72.31 123 LYS A O 1
ATOM 964 N N . GLU A 1 124 ? -1.850 -0.084 17.406 1.00 86.19 124 GLU A N 1
ATOM 965 C CA . GLU A 1 124 ? -3.104 -0.825 17.454 1.00 86.19 124 GLU A CA 1
ATOM 966 C C . GLU A 1 124 ? -3.560 -1.158 16.038 1.00 86.19 124 GLU A C 1
ATOM 968 O O . GLU A 1 124 ? -3.625 -0.291 15.172 1.00 86.19 124 GLU A O 1
ATOM 973 N N . GLY A 1 125 ? -3.850 -2.435 15.796 1.00 87.69 125 GLY A N 1
ATOM 974 C CA . GLY A 1 125 ? -4.254 -2.915 14.485 1.00 87.69 125 GLY A CA 1
ATOM 975 C C . GLY A 1 125 ? -5.336 -3.970 14.572 1.00 87.69 125 GLY A C 1
ATOM 976 O O . GLY A 1 125 ? -5.403 -4.755 15.525 1.00 87.69 125 GLY A O 1
ATOM 977 N N . ILE A 1 126 ? -6.180 -3.994 13.549 1.00 88.25 126 ILE A N 1
ATOM 978 C CA . ILE A 1 126 ? -7.240 -4.980 13.391 1.00 88.25 126 ILE A CA 1
ATOM 979 C C . ILE A 1 126 ? -7.117 -5.680 12.045 1.00 88.25 126 ILE A C 1
ATOM 981 O O . ILE A 1 126 ? -6.926 -5.068 10.997 1.00 88.25 126 ILE A O 1
ATOM 985 N N . GLN A 1 127 ? -7.265 -6.999 12.062 1.00 92.31 127 GLN A N 1
ATOM 986 C CA . GLN A 1 127 ? -7.344 -7.766 10.832 1.00 92.31 127 GLN A CA 1
ATOM 987 C C . GLN A 1 127 ? -8.767 -7.690 10.281 1.00 92.31 127 GLN A C 1
ATOM 989 O O . GLN A 1 127 ? -9.711 -8.148 10.922 1.00 92.31 127 GLN A O 1
ATOM 994 N N . LEU A 1 128 ? -8.909 -7.159 9.071 1.00 91.38 128 LEU A N 1
ATOM 995 C CA . LEU A 1 128 ? -10.203 -6.968 8.422 1.00 91.38 128 LEU A CA 1
ATOM 996 C C . LEU A 1 128 ? -10.641 -8.229 7.679 1.00 91.38 128 LEU A C 1
ATOM 998 O O . LEU A 1 128 ? -11.804 -8.626 7.737 1.00 91.38 128 LEU A O 1
ATOM 1002 N N . LYS A 1 129 ? -9.708 -8.872 6.964 1.00 94.00 129 LYS A N 1
ATOM 1003 C CA . LYS A 1 129 ? -10.032 -10.025 6.116 1.00 94.00 129 LYS A CA 1
ATOM 1004 C C . LYS A 1 129 ? -8.824 -10.907 5.824 1.00 94.00 129 LYS A C 1
ATOM 1006 O O . LYS A 1 129 ? -7.691 -10.435 5.761 1.00 94.00 129 LYS A O 1
ATOM 1011 N N . THR A 1 130 ? -9.095 -12.192 5.599 1.00 96.19 130 THR A N 1
ATOM 1012 C CA . THR A 1 130 ? -8.121 -13.193 5.142 1.00 96.19 130 THR A CA 1
ATOM 1013 C C . THR A 1 130 ? -8.627 -13.864 3.874 1.00 96.19 130 THR A C 1
ATOM 1015 O O . THR A 1 130 ? -9.800 -14.231 3.781 1.00 96.19 130 THR A O 1
ATOM 1018 N N . TYR A 1 131 ? -7.726 -14.079 2.924 1.00 96.38 131 TYR A N 1
ATOM 1019 C CA . TYR A 1 131 ? -7.994 -14.677 1.625 1.00 96.38 131 TYR A CA 1
ATOM 1020 C C . TYR A 1 131 ? -7.175 -15.952 1.488 1.00 96.38 131 TYR A C 1
ATOM 1022 O O . TYR A 1 131 ? -5.955 -15.931 1.609 1.00 96.38 131 TYR A O 1
ATOM 1030 N N . ARG A 1 132 ? -7.845 -17.078 1.230 1.00 95.06 132 ARG A N 1
ATOM 1031 C CA . ARG A 1 132 ? -7.152 -18.358 1.009 1.00 95.06 132 ARG A CA 1
ATOM 1032 C C . ARG A 1 132 ? -6.512 -18.445 -0.375 1.00 95.06 132 ARG A C 1
ATOM 1034 O O . ARG A 1 132 ? -5.448 -19.028 -0.501 1.00 95.06 132 ARG A O 1
ATOM 1041 N N . ASN A 1 133 ? -7.169 -17.864 -1.378 1.00 94.56 133 ASN A N 1
ATOM 1042 C CA . ASN A 1 133 ? -6.800 -17.973 -2.792 1.00 94.56 133 ASN A CA 1
ATOM 1043 C C . ASN A 1 133 ? -6.669 -16.590 -3.460 1.00 94.56 133 ASN A C 1
ATOM 1045 O O . ASN A 1 133 ? -6.849 -16.474 -4.666 1.00 94.56 133 ASN A O 1
ATOM 1049 N N . GLY A 1 134 ? -6.459 -15.536 -2.667 1.00 96.06 134 GLY A N 1
ATOM 1050 C CA . GLY A 1 134 ? -6.434 -14.160 -3.157 1.00 96.06 134 GLY A CA 1
ATOM 1051 C C . GLY A 1 134 ? -7.779 -13.660 -3.654 1.00 96.06 134 GLY A C 1
ATOM 1052 O O . GLY A 1 134 ? -8.841 -14.154 -3.255 1.00 96.06 134 GLY A O 1
ATOM 1053 N N . VAL A 1 135 ? -7.709 -12.632 -4.490 1.00 96.81 135 VAL A N 1
ATOM 1054 C CA . VAL A 1 135 ? -8.854 -11.995 -5.141 1.00 96.81 135 VAL A CA 1
ATOM 1055 C C . VAL A 1 135 ? -8.609 -11.906 -6.639 1.00 96.81 135 VAL A C 1
ATOM 1057 O O . VAL A 1 135 ? -7.486 -12.038 -7.124 1.00 96.81 135 VAL A O 1
ATOM 1060 N N . ARG A 1 136 ? -9.675 -11.687 -7.408 1.00 96.62 136 ARG A N 1
ATOM 1061 C CA . ARG A 1 136 ? -9.548 -11.508 -8.854 1.00 96.62 136 ARG A CA 1
ATOM 1062 C C . ARG A 1 136 ? -8.671 -10.283 -9.138 1.00 96.62 136 ARG A C 1
ATOM 1064 O O . ARG A 1 136 ? -8.992 -9.197 -8.678 1.00 96.62 136 ARG A O 1
ATOM 1071 N N . GLY A 1 137 ? -7.606 -10.468 -9.916 1.00 95.56 137 GLY A N 1
ATOM 1072 C CA . GLY A 1 137 ? -6.640 -9.407 -10.228 1.00 95.56 137 GLY A CA 1
ATOM 1073 C C . GLY A 1 137 ? -5.521 -9.237 -9.194 1.00 95.56 137 GLY A C 1
ATOM 1074 O O . GLY A 1 137 ? -4.655 -8.403 -9.404 1.00 95.56 137 GLY A O 1
ATOM 1075 N N . CYS A 1 138 ? -5.519 -10.013 -8.105 1.00 96.94 138 CYS A N 1
ATOM 1076 C CA . CYS A 1 138 ? -4.420 -10.091 -7.140 1.00 96.94 138 CYS A CA 1
ATOM 1077 C C . CYS A 1 138 ? -4.510 -11.442 -6.405 1.00 96.94 138 CYS A C 1
ATOM 1079 O O . CYS A 1 138 ? -5.086 -11.562 -5.316 1.00 96.94 138 CYS A O 1
ATOM 1081 N N . GLU A 1 139 ? -4.017 -12.500 -7.051 1.00 97.06 139 GLU A N 1
ATOM 1082 C CA . GLU A 1 139 ? -4.136 -13.885 -6.563 1.00 97.06 139 GLU A CA 1
ATOM 1083 C C . GLU A 1 139 ? -3.248 -14.146 -5.344 1.00 97.06 139 GLU A C 1
ATOM 1085 O O . GLU A 1 139 ? -3.479 -15.075 -4.565 1.00 97.06 139 GLU A O 1
ATOM 1090 N N . GLU A 1 140 ? -2.244 -13.304 -5.153 1.00 97.00 140 GLU A N 1
ATOM 1091 C CA . GLU A 1 140 ? -1.262 -13.373 -4.088 1.00 97.00 140 GLU A CA 1
ATOM 1092 C C . GLU A 1 140 ? -1.745 -12.667 -2.824 1.00 97.00 140 GLU A C 1
ATOM 1094 O O . GLU A 1 140 ? -1.164 -12.879 -1.769 1.00 97.00 140 GLU A O 1
ATOM 1099 N N . LEU A 1 141 ? -2.837 -11.896 -2.871 1.00 97.81 141 LEU A N 1
ATOM 1100 C CA . LEU A 1 141 ? -3.411 -11.271 -1.681 1.00 97.81 141 LEU A CA 1
ATOM 1101 C C . LEU A 1 141 ? -3.755 -12.324 -0.614 1.00 97.81 141 LEU A C 1
ATOM 1103 O O . LEU A 1 141 ? -4.423 -13.323 -0.895 1.00 97.81 141 LEU A O 1
ATOM 1107 N N . ARG A 1 142 ? -3.348 -12.109 0.639 1.00 97.94 142 ARG A N 1
ATOM 1108 C CA . ARG A 1 142 ? -3.646 -13.042 1.743 1.00 97.94 142 ARG A CA 1
ATOM 1109 C C . ARG A 1 142 ? -4.347 -12.399 2.911 1.00 97.94 142 ARG A C 1
ATOM 1111 O O . ARG A 1 142 ? -5.202 -13.041 3.525 1.00 97.94 142 ARG A O 1
ATOM 1118 N N . ARG A 1 143 ? -4.041 -11.147 3.224 1.00 97.31 143 ARG A N 1
ATOM 1119 C CA . ARG A 1 143 ? -4.621 -10.478 4.388 1.00 97.31 143 ARG A CA 1
ATOM 1120 C C . ARG A 1 143 ? -4.675 -8.977 4.174 1.00 97.31 143 ARG A C 1
ATOM 1122 O O . ARG A 1 143 ? -3.764 -8.414 3.584 1.00 97.31 143 ARG A O 1
ATOM 1129 N N . ILE A 1 144 ? -5.731 -8.363 4.695 1.00 97.12 144 ILE A N 1
ATOM 1130 C CA . ILE A 1 144 ? -5.836 -6.912 4.850 1.00 97.12 144 ILE A CA 1
ATOM 1131 C C . ILE A 1 144 ? -6.053 -6.621 6.330 1.00 97.12 144 ILE A C 1
ATOM 1133 O O . ILE A 1 144 ? -6.922 -7.232 6.966 1.00 97.12 144 ILE A O 1
ATOM 1137 N N . SER A 1 145 ? -5.262 -5.699 6.860 1.00 94.44 145 SER A N 1
ATOM 1138 C CA . SER A 1 145 ? -5.368 -5.180 8.223 1.00 94.44 145 SER A CA 1
ATOM 1139 C C . SER A 1 145 ? -5.390 -3.657 8.183 1.00 94.44 145 SER A C 1
ATOM 1141 O O . SER A 1 145 ? -4.861 -3.064 7.247 1.00 94.44 145 SER A O 1
ATOM 1143 N N . LEU A 1 146 ? -6.015 -3.040 9.177 1.00 92.25 146 LEU A N 1
ATOM 1144 C CA . LEU A 1 146 ? -6.000 -1.596 9.386 1.00 92.25 146 LEU A CA 1
ATOM 1145 C C . LEU A 1 146 ? -5.188 -1.313 10.646 1.00 92.25 146 LEU A C 1
ATOM 1147 O O . LEU A 1 146 ? -5.433 -1.949 11.675 1.00 92.25 146 LEU A O 1
ATOM 1151 N N . TRP A 1 147 ? -4.250 -0.381 10.553 1.00 91.81 147 TRP A N 1
ATOM 1152 C CA . TRP A 1 147 ? -3.388 0.041 11.649 1.00 91.81 147 TRP A CA 1
ATOM 1153 C 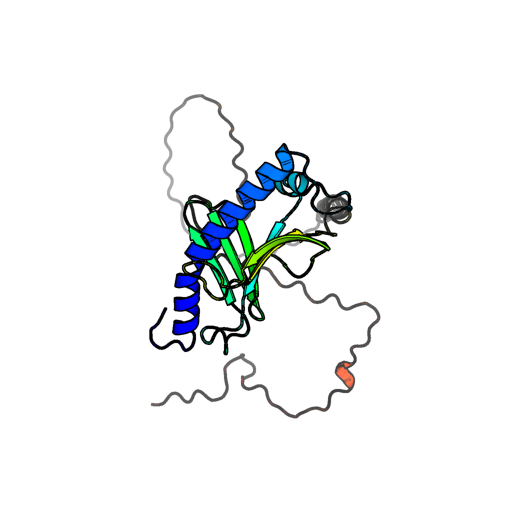C . TRP A 1 147 ? -3.610 1.511 11.961 1.00 91.81 147 TRP A C 1
ATOM 1155 O O . TRP A 1 147 ? -3.703 2.327 11.046 1.00 91.81 147 TRP A O 1
ATOM 1165 N N . LYS A 1 148 ? -3.655 1.826 13.255 1.00 88.50 148 LYS A N 1
ATOM 1166 C CA . LYS A 1 148 ? -3.581 3.182 13.788 1.00 88.50 148 LYS A CA 1
ATOM 1167 C C . LYS A 1 148 ? -2.115 3.557 14.032 1.00 88.50 148 LYS A C 1
ATOM 1169 O O . LYS A 1 148 ? -1.388 2.792 14.681 1.00 88.50 148 LYS A O 1
ATOM 1174 N N . VAL A 1 149 ? -1.724 4.733 13.551 1.00 86.00 149 VAL A N 1
ATOM 1175 C CA . VAL A 1 149 ? -0.418 5.357 13.802 1.00 86.00 149 VAL A CA 1
ATOM 1176 C C . VAL A 1 149 ? -0.463 6.099 15.139 1.00 86.00 149 VAL A C 1
ATOM 1178 O O . VAL A 1 149 ? -1.491 6.659 15.526 1.00 86.00 149 VAL A O 1
ATOM 1181 N N . GLU A 1 150 ? 0.648 6.078 15.870 1.00 74.06 150 GLU A N 1
ATOM 1182 C CA . GLU A 1 150 ? 0.847 6.894 17.066 1.00 74.06 150 GLU A CA 1
ATOM 1183 C C . GLU A 1 150 ? 1.888 7.977 16.771 1.00 74.06 150 GLU A C 1
ATOM 1185 O O . GLU A 1 150 ? 3.061 7.670 16.569 1.00 74.06 150 GLU A O 1
ATOM 1190 N N . ASN A 1 151 ? 1.451 9.238 16.754 1.00 64.75 151 ASN A N 1
ATOM 1191 C CA . ASN A 1 151 ? 2.347 10.388 16.757 1.00 64.75 151 ASN A CA 1
ATOM 1192 C C . ASN A 1 151 ? 2.572 10.814 18.212 1.00 64.75 151 ASN A C 1
ATOM 1194 O O . ASN A 1 151 ? 1.803 11.593 18.761 1.00 64.75 151 ASN A O 1
ATOM 1198 N N . ASP A 1 152 ? 3.644 10.327 18.836 1.00 56.97 152 ASP A N 1
ATOM 1199 C CA . ASP A 1 152 ? 4.048 10.729 20.197 1.00 56.97 152 ASP A CA 1
ATOM 1200 C C . ASP A 1 152 ? 4.583 12.184 20.273 1.00 56.97 152 ASP A C 1
ATOM 1202 O O . ASP A 1 152 ? 5.055 12.623 21.319 1.00 56.97 152 ASP A O 1
ATOM 1206 N N . PHE A 1 153 ? 4.537 12.948 19.174 1.00 53.12 153 PHE A N 1
ATOM 1207 C CA . PHE A 1 153 ? 5.161 14.274 19.060 1.00 53.12 153 PHE A CA 1
ATOM 1208 C C . PHE A 1 153 ? 4.211 15.461 19.286 1.00 53.12 153 PHE A C 1
ATOM 1210 O O . PHE A 1 153 ? 4.667 16.601 19.268 1.00 53.12 153 PHE A O 1
ATOM 1217 N N . THR A 1 154 ? 2.908 15.247 19.485 1.00 50.81 154 THR A N 1
ATOM 1218 C CA . THR A 1 154 ? 1.928 16.350 19.414 1.00 50.81 154 THR A CA 1
ATOM 1219 C C . THR A 1 154 ? 1.668 17.139 20.698 1.00 50.81 154 THR A C 1
ATOM 1221 O O . THR A 1 154 ? 0.999 18.157 20.600 1.00 50.81 154 THR A O 1
ATOM 1224 N N . ASP A 1 155 ? 2.223 16.786 21.864 1.00 47.03 155 ASP A N 1
ATOM 1225 C CA . ASP A 1 155 ? 1.831 17.476 23.113 1.00 47.03 155 ASP A CA 1
ATOM 1226 C C . ASP A 1 155 ? 2.945 18.256 23.844 1.00 47.03 155 ASP A C 1
ATOM 1228 O O . ASP A 1 155 ? 2.631 18.987 24.781 1.00 47.03 155 ASP A O 1
ATOM 1232 N N . GLU A 1 156 ? 4.224 18.174 23.445 1.00 45.19 156 GLU A N 1
ATOM 1233 C CA . GLU A 1 156 ? 5.314 18.860 24.182 1.00 45.19 156 GLU A CA 1
ATOM 1234 C C . GLU A 1 156 ? 6.120 19.895 23.369 1.00 45.19 156 GLU A C 1
ATOM 1236 O O . GLU A 1 156 ? 6.704 20.798 23.968 1.00 45.19 156 GLU A O 1
ATOM 1241 N N . GLU A 1 157 ? 6.130 19.850 22.029 1.00 46.16 157 GLU A N 1
ATOM 1242 C CA . GLU A 1 157 ? 6.968 20.763 21.221 1.00 46.16 157 GLU A CA 1
ATOM 1243 C C . GLU A 1 157 ? 6.241 22.039 20.742 1.00 46.16 157 GLU A C 1
ATOM 1245 O O . GLU A 1 157 ? 6.890 23.068 20.532 1.00 46.16 157 GLU A O 1
ATOM 1250 N N . GLU A 1 158 ? 4.903 22.046 20.640 1.00 44.56 158 GLU A N 1
ATOM 1251 C CA . GLU A 1 158 ? 4.161 23.249 20.209 1.00 44.56 158 GLU A CA 1
ATOM 1252 C C . GLU A 1 158 ? 4.179 24.385 21.252 1.00 44.56 158 GLU A C 1
ATOM 1254 O O . GLU A 1 158 ? 4.091 25.563 20.889 1.00 44.56 158 GLU A O 1
ATOM 1259 N N . GLU A 1 159 ? 4.345 24.076 22.545 1.00 42.62 159 GLU A N 1
ATOM 1260 C CA . GLU A 1 159 ? 4.406 25.100 23.601 1.00 42.62 159 GLU A CA 1
ATOM 1261 C C . GLU A 1 159 ? 5.810 25.731 23.729 1.00 42.62 159 GLU A C 1
ATOM 1263 O O . GLU A 1 159 ? 5.936 26.907 24.091 1.00 42.62 159 GLU A O 1
ATOM 1268 N N . GLU A 1 160 ? 6.877 25.008 23.362 1.00 43.81 160 GLU A N 1
ATOM 1269 C CA . GLU A 1 160 ? 8.259 25.508 23.461 1.00 43.81 160 GLU A CA 1
ATOM 1270 C C . GLU A 1 160 ? 8.636 26.448 22.298 1.00 43.81 160 GLU A C 1
ATOM 1272 O O . GLU A 1 160 ? 9.350 27.443 22.495 1.00 43.81 160 GLU A O 1
ATOM 1277 N N . ASP A 1 161 ? 8.085 26.220 21.101 1.00 42.38 161 ASP A N 1
ATOM 1278 C CA . ASP A 1 161 ? 8.374 27.048 19.923 1.00 42.38 161 ASP A CA 1
ATOM 1279 C C . ASP A 1 161 ? 7.651 28.406 19.941 1.00 42.38 161 ASP A C 1
ATOM 1281 O O . ASP A 1 161 ? 8.165 29.392 19.404 1.00 42.38 161 ASP A O 1
ATOM 1285 N N . ALA A 1 162 ? 6.517 28.539 20.636 1.00 46.47 162 ALA A N 1
ATOM 1286 C CA . ALA A 1 162 ? 5.862 29.840 20.810 1.00 46.47 162 ALA A CA 1
ATOM 1287 C C . ALA A 1 162 ? 6.686 30.804 21.695 1.00 46.47 162 ALA A C 1
ATOM 1289 O O . ALA A 1 162 ? 6.670 32.020 21.479 1.00 46.47 162 ALA A O 1
ATOM 1290 N N . ALA A 1 163 ? 7.458 30.279 22.655 1.00 45.47 163 ALA A N 1
ATOM 1291 C CA . ALA A 1 163 ? 8.298 31.075 23.555 1.00 45.47 163 ALA A CA 1
ATOM 1292 C C . ALA A 1 163 ? 9.654 31.472 22.933 1.00 45.47 163 ALA A C 1
ATOM 1294 O O . ALA A 1 163 ? 10.220 32.522 23.269 1.00 45.47 163 ALA A O 1
ATOM 1295 N N . ALA A 1 164 ? 10.182 30.673 22.000 1.00 45.81 164 ALA A N 1
ATOM 1296 C CA . ALA A 1 164 ? 11.467 30.940 21.349 1.00 45.81 164 ALA A CA 1
ATOM 1297 C C . ALA A 1 164 ? 11.405 32.095 20.327 1.00 45.81 164 ALA A C 1
ATOM 1299 O O . ALA A 1 164 ? 12.407 32.788 20.106 1.00 45.81 164 ALA A O 1
ATOM 1300 N N . VAL A 1 165 ? 10.231 32.353 19.738 1.00 47.69 165 VAL A N 1
ATOM 1301 C CA . VAL A 1 165 ? 10.049 33.380 18.694 1.00 47.69 165 VAL A CA 1
ATOM 1302 C C . VAL A 1 165 ? 10.005 34.806 19.273 1.00 47.69 165 VAL A C 1
ATOM 1304 O O . VAL A 1 165 ? 10.401 35.753 18.590 1.00 47.69 165 VAL A O 1
ATOM 1307 N N . ASP A 1 166 ? 9.647 34.979 20.551 1.00 41.22 166 ASP A N 1
ATOM 1308 C CA . ASP A 1 166 ? 9.568 36.303 21.201 1.00 41.22 166 ASP A CA 1
ATOM 1309 C C . ASP A 1 166 ? 10.930 36.807 21.740 1.00 41.22 166 ASP A C 1
ATOM 1311 O O . ASP A 1 166 ? 11.128 37.986 22.044 1.00 41.22 166 ASP A O 1
ATOM 1315 N N . CYS A 1 167 ? 11.943 35.934 21.794 1.00 40.81 167 CYS A N 1
ATOM 1316 C CA . CYS A 1 167 ? 13.279 36.294 22.283 1.00 40.81 167 CYS A CA 1
ATOM 1317 C C . CYS A 1 167 ? 14.187 36.944 21.217 1.00 40.81 167 CYS A C 1
ATOM 1319 O O . CYS A 1 167 ? 15.202 37.558 21.564 1.00 40.81 167 CYS A O 1
ATOM 1321 N N . ILE A 1 168 ? 13.857 36.831 19.924 1.00 46.53 168 ILE A N 1
ATOM 1322 C CA . ILE A 1 168 ? 14.742 37.259 18.820 1.00 46.53 168 ILE A CA 1
ATOM 1323 C C . ILE A 1 168 ? 14.473 38.711 18.383 1.00 46.53 168 ILE A C 1
ATOM 1325 O O . ILE A 1 168 ? 15.384 39.402 17.922 1.00 46.53 168 ILE A O 1
ATOM 1329 N N . THR A 1 169 ? 13.268 39.242 18.591 1.00 42.72 169 THR A N 1
ATOM 1330 C CA . THR A 1 169 ? 12.883 40.599 18.149 1.00 42.72 169 THR A CA 1
ATOM 1331 C C . THR A 1 169 ? 13.413 41.728 19.041 1.00 42.72 169 THR A C 1
ATOM 1333 O O . THR A 1 169 ? 13.422 42.886 18.621 1.00 42.72 169 THR A O 1
ATOM 1336 N N . SER A 1 170 ? 13.928 41.432 20.238 1.00 44.22 170 SER A N 1
ATOM 1337 C CA . SER A 1 170 ? 14.342 42.460 21.207 1.00 44.22 170 SER A CA 1
ATOM 1338 C C . SER A 1 170 ? 15.840 42.808 21.206 1.00 44.22 170 SER A C 1
ATOM 1340 O O . SER A 1 170 ? 16.235 43.755 21.893 1.00 44.22 170 SER A O 1
ATOM 1342 N N . ARG A 1 171 ? 16.698 42.117 20.432 1.00 44.00 171 ARG A N 1
ATOM 1343 C CA . ARG A 1 171 ? 18.168 42.227 20.598 1.00 44.00 171 ARG A CA 1
ATOM 1344 C C . ARG A 1 171 ? 18.997 42.779 19.436 1.00 44.00 171 ARG A C 1
ATOM 1346 O O . ARG A 1 171 ? 20.222 42.764 19.524 1.00 44.00 171 ARG A O 1
ATOM 1353 N N . SER A 1 172 ? 18.390 43.362 18.405 1.00 36.81 172 SER A N 1
ATOM 1354 C CA . SER A 1 172 ? 19.146 43.896 17.255 1.00 36.81 172 SER A CA 1
ATOM 1355 C C . SER A 1 172 ? 18.841 45.363 16.951 1.00 36.81 172 SER A C 1
ATOM 1357 O O . SER A 1 172 ? 18.456 45.725 15.845 1.00 36.81 172 SER A O 1
ATOM 1359 N N . LYS A 1 173 ? 19.081 46.245 17.929 1.00 42.28 173 LYS A N 1
ATOM 1360 C CA . LYS A 1 173 ? 19.301 47.678 17.678 1.00 42.28 173 LYS A CA 1
ATOM 1361 C C . LYS A 1 173 ? 20.798 47.956 17.831 1.00 42.28 173 LYS A C 1
ATOM 1363 O O . LYS A 1 173 ? 21.267 48.279 18.915 1.00 42.28 173 LYS A O 1
ATOM 1368 N N . GLY A 1 174 ? 21.556 47.746 16.754 1.00 31.80 174 GLY A N 1
ATOM 1369 C CA . GLY A 1 174 ? 23.018 47.851 16.782 1.00 31.80 174 GLY A CA 1
ATOM 1370 C C . GLY A 1 174 ? 23.692 47.617 15.430 1.00 31.80 174 GLY A C 1
ATOM 1371 O O . GLY A 1 174 ? 24.356 46.613 15.238 1.00 31.80 174 GLY A O 1
ATOM 1372 N N . GLN A 1 175 ? 23.481 48.552 14.503 1.00 42.16 175 GLN A N 1
ATOM 1373 C CA . GLN A 1 175 ? 24.515 49.160 13.655 1.00 42.16 175 GLN A CA 1
ATOM 1374 C C . GLN A 1 175 ? 25.594 48.252 13.032 1.00 42.16 175 GLN A C 1
ATOM 1376 O O . GLN A 1 175 ? 26.665 48.095 13.600 1.00 42.16 175 GLN A O 1
ATOM 1381 N N . PHE A 1 176 ? 25.388 47.843 11.775 1.00 32.03 176 PHE A N 1
ATOM 1382 C CA . PHE A 1 176 ? 26.478 47.695 10.802 1.00 32.03 176 PHE A CA 1
ATOM 1383 C C . PHE A 1 176 ? 26.026 48.185 9.419 1.00 32.03 176 PHE A C 1
ATOM 1385 O O . PHE A 1 176 ? 25.071 47.683 8.836 1.00 32.03 176 PHE A O 1
ATOM 1392 N N . ARG A 1 177 ? 26.716 49.223 8.933 1.00 40.84 177 ARG A N 1
ATOM 1393 C CA . ARG A 1 177 ? 26.677 49.732 7.556 1.00 40.84 177 ARG A CA 1
ATOM 1394 C C . ARG A 1 177 ? 27.586 48.841 6.707 1.00 40.84 177 ARG A C 1
ATOM 1396 O O . ARG A 1 177 ? 28.718 48.599 7.119 1.00 40.84 177 ARG A O 1
ATOM 1403 N N . ALA A 1 178 ? 27.140 48.442 5.521 1.00 32.59 178 ALA A N 1
ATOM 1404 C CA . ALA A 1 178 ? 28.014 47.919 4.477 1.00 32.59 178 ALA A CA 1
ATOM 1405 C C . ALA A 1 178 ? 27.610 48.536 3.132 1.00 32.59 178 ALA A C 1
ATOM 1407 O O . ALA A 1 178 ? 26.454 48.447 2.719 1.00 32.59 178 ALA A O 1
ATOM 1408 N N . ASP A 1 179 ? 28.575 49.212 2.510 1.00 36.41 179 ASP A N 1
ATOM 1409 C CA . ASP A 1 179 ? 28.469 49.901 1.227 1.00 36.41 179 ASP A CA 1
ATOM 1410 C C . ASP A 1 179 ? 28.121 48.925 0.097 1.00 36.41 179 ASP A C 1
ATOM 1412 O O . ASP A 1 179 ? 28.848 47.963 -0.156 1.00 36.41 179 ASP A O 1
ATOM 1416 N N . SER A 1 180 ? 27.040 49.210 -0.628 1.00 38.19 180 SER A N 1
ATOM 1417 C CA . SER A 1 180 ? 26.770 48.615 -1.937 1.00 38.19 180 SER A CA 1
ATOM 1418 C C . SER A 1 180 ? 26.802 49.715 -2.991 1.00 38.19 180 SER A C 1
ATOM 1420 O O . SER A 1 180 ? 26.131 50.739 -2.906 1.00 38.19 180 SER A O 1
ATOM 1422 N N . LYS A 1 181 ? 27.699 49.492 -3.946 1.00 34.50 181 LYS A N 1
ATOM 1423 C CA . LYS A 1 181 ? 28.064 50.357 -5.056 1.00 34.50 181 LYS A CA 1
ATOM 1424 C C . LYS A 1 181 ? 26.908 50.419 -6.057 1.00 34.50 181 LYS A C 1
ATOM 1426 O O . LYS A 1 181 ? 26.378 49.394 -6.467 1.00 34.50 181 LYS A O 1
ATOM 1431 N N . GLU A 1 182 ? 26.554 51.643 -6.407 1.00 36.12 182 GLU A N 1
ATOM 1432 C CA . GLU A 1 182 ? 25.425 52.070 -7.228 1.00 36.12 182 GLU A CA 1
ATOM 1433 C C . GLU A 1 182 ? 25.651 51.729 -8.716 1.00 36.12 182 GLU A C 1
ATOM 1435 O O . GLU A 1 182 ? 26.644 52.156 -9.308 1.00 36.12 182 GLU A O 1
ATOM 1440 N N . GLU A 1 183 ? 24.737 50.969 -9.333 1.00 33.28 183 GLU A N 1
ATOM 1441 C CA . GLU A 1 183 ? 24.628 50.844 -10.793 1.00 33.28 183 GLU A CA 1
ATOM 1442 C C . GLU A 1 183 ? 23.233 51.314 -11.229 1.00 33.28 183 GLU A C 1
ATOM 1444 O O . GLU A 1 183 ? 22.212 50.677 -10.979 1.00 33.28 183 GLU A O 1
ATOM 1449 N N . ASN A 1 184 ? 23.221 52.494 -11.849 1.00 32.84 184 ASN A N 1
ATOM 1450 C CA . ASN A 1 184 ? 22.057 53.204 -12.363 1.00 32.84 184 ASN A CA 1
ATOM 1451 C C . ASN A 1 184 ? 21.327 52.412 -13.456 1.00 32.84 184 ASN A C 1
ATOM 1453 O O . ASN A 1 184 ? 21.863 52.230 -14.553 1.00 32.84 184 ASN A O 1
ATOM 1457 N N . ARG A 1 185 ? 20.042 52.108 -13.241 1.00 36.38 185 ARG A N 1
ATOM 1458 C CA . ARG A 1 185 ? 19.097 51.884 -14.341 1.00 36.38 185 ARG A CA 1
ATOM 1459 C C . ARG A 1 185 ? 17.836 52.728 -14.141 1.00 36.38 185 ARG A C 1
ATOM 1461 O O . ARG A 1 185 ? 16.933 52.394 -13.393 1.00 36.38 185 ARG A O 1
ATOM 1468 N N . ARG A 1 186 ? 17.895 53.868 -14.827 1.00 38.19 186 ARG A N 1
ATOM 1469 C CA . ARG A 1 186 ? 16.924 54.939 -15.072 1.00 38.19 186 ARG A CA 1
ATOM 1470 C C . ARG A 1 186 ? 15.454 54.482 -15.093 1.00 38.19 186 ARG A C 1
ATOM 1472 O O . ARG A 1 186 ? 15.079 53.679 -15.942 1.00 38.19 186 ARG A O 1
ATOM 1479 N N . GLU A 1 187 ? 14.653 55.063 -14.203 1.00 34.97 187 GLU A N 1
ATOM 1480 C CA . GLU A 1 187 ? 13.187 55.054 -14.235 1.00 34.97 187 GLU A CA 1
ATOM 1481 C C . GLU A 1 187 ? 12.682 56.036 -15.308 1.00 34.97 187 GLU A C 1
ATOM 1483 O O . GLU A 1 187 ? 13.217 57.141 -15.442 1.00 34.97 187 GLU A O 1
ATOM 1488 N N . GLU A 1 188 ? 11.660 55.638 -16.071 1.00 34.25 188 GLU A N 1
ATOM 1489 C CA . GLU A 1 188 ? 10.824 56.564 -16.838 1.00 34.25 188 GLU A CA 1
ATOM 1490 C C . GLU A 1 188 ? 9.451 56.687 -16.175 1.00 34.25 188 GLU A C 1
ATOM 1492 O O . GLU A 1 188 ? 8.777 55.711 -15.851 1.00 34.25 188 GLU A O 1
ATOM 1497 N N . ASP A 1 189 ? 9.109 57.949 -15.970 1.00 32.19 189 ASP A N 1
ATOM 1498 C CA . ASP A 1 189 ? 7.973 58.529 -15.280 1.00 32.19 189 ASP A CA 1
ATOM 1499 C C . ASP A 1 189 ? 6.747 58.527 -16.210 1.00 32.19 189 ASP A C 1
ATOM 1501 O O . ASP A 1 189 ? 6.793 59.106 -17.298 1.00 32.19 189 ASP A O 1
ATOM 1505 N N . VAL A 1 190 ? 5.638 57.901 -15.802 1.00 33.94 190 VAL A N 1
ATOM 1506 C CA . VAL A 1 190 ? 4.317 58.174 -16.391 1.00 33.94 190 VAL A CA 1
ATOM 1507 C C . VAL A 1 190 ? 3.290 58.308 -15.275 1.00 33.94 190 VAL A C 1
ATOM 1509 O O . VAL A 1 190 ? 2.816 57.340 -14.684 1.00 33.94 190 VAL A O 1
ATOM 1512 N N . LYS A 1 191 ? 2.929 59.562 -15.019 1.00 33.31 191 LYS A N 1
ATOM 1513 C CA . LYS A 1 191 ? 1.880 60.008 -14.107 1.00 33.31 191 LYS A CA 1
ATOM 1514 C C . LYS A 1 191 ? 0.615 60.317 -14.905 1.00 33.31 191 LYS A C 1
ATOM 1516 O O . LYS A 1 191 ? 0.708 61.077 -15.868 1.00 33.31 191 LYS A O 1
ATOM 1521 N N . SER A 1 192 ? -0.554 59.823 -14.477 1.00 34.62 192 SER A N 1
ATOM 1522 C CA . SER A 1 192 ? -1.863 60.511 -14.584 1.00 34.62 192 SER A CA 1
ATOM 1523 C C . SER A 1 192 ? -3.025 59.719 -13.943 1.00 34.62 192 SER A C 1
ATOM 1525 O O . SER A 1 192 ? -2.876 58.520 -13.730 1.00 34.62 192 SER A O 1
ATOM 1527 N N . PRO A 1 193 ? -4.146 60.387 -13.580 1.00 43.44 193 PRO A N 1
ATOM 1528 C CA . PRO A 1 193 ? -4.885 60.157 -12.329 1.00 43.44 193 PRO A CA 1
ATOM 1529 C C . PRO A 1 193 ? -6.360 59.728 -12.511 1.00 43.44 193 PRO A C 1
ATOM 1531 O O . PRO A 1 193 ? -6.895 59.806 -13.613 1.00 43.44 193 PRO A O 1
ATOM 1534 N N . GLY A 1 194 ? -7.052 59.380 -11.416 1.00 29.36 194 GLY A N 1
ATOM 1535 C CA . GLY A 1 194 ? -8.525 59.378 -11.368 1.00 29.36 194 GLY A CA 1
ATOM 1536 C C . GLY A 1 194 ? -9.144 58.525 -10.254 1.00 29.36 194 GLY A C 1
ATOM 1537 O O . GLY A 1 194 ? -8.887 57.331 -10.185 1.00 29.36 194 GLY A O 1
ATOM 1538 N N . ASP A 1 195 ? -9.954 59.170 -9.412 1.00 31.11 195 ASP A N 1
ATOM 1539 C CA . ASP A 1 195 ? -10.710 58.677 -8.248 1.00 31.11 195 ASP A CA 1
ATOM 1540 C C . ASP A 1 195 ? -11.558 57.407 -8.458 1.00 31.11 195 ASP A C 1
ATOM 1542 O O . ASP A 1 195 ? -12.191 57.247 -9.500 1.00 31.11 195 ASP A O 1
ATOM 1546 N N . SER A 1 196 ? -11.719 56.582 -7.409 1.00 34.47 196 SER A N 1
ATOM 1547 C CA . SER A 1 196 ? -12.953 56.500 -6.584 1.00 34.47 196 SER A CA 1
ATOM 1548 C C . SER A 1 196 ? -13.036 55.225 -5.713 1.00 34.47 196 SER A C 1
ATOM 1550 O O . SER A 1 196 ? -12.500 54.171 -6.041 1.00 34.47 196 SER A O 1
ATOM 1552 N N . ASP A 1 197 ? -13.691 55.392 -4.560 1.00 34.00 197 ASP A N 1
ATOM 1553 C CA . ASP A 1 197 ? -13.998 54.456 -3.467 1.00 34.00 197 ASP A CA 1
ATOM 1554 C C . ASP A 1 197 ? -14.339 52.994 -3.828 1.00 34.00 197 ASP A C 1
ATOM 1556 O O . ASP A 1 197 ? -15.196 52.742 -4.669 1.00 34.00 197 ASP A O 1
ATOM 1560 N N . ALA A 1 198 ? -13.813 52.036 -3.045 1.00 37.47 198 ALA A N 1
ATOM 1561 C CA . ALA A 1 198 ? -14.606 51.171 -2.146 1.00 37.47 198 ALA A CA 1
ATOM 1562 C C . ALA A 1 198 ? -13.767 50.025 -1.531 1.00 37.47 198 ALA A C 1
ATOM 1564 O O . ALA A 1 198 ? -13.060 49.283 -2.206 1.00 37.47 198 ALA A O 1
ATOM 1565 N N . LYS A 1 199 ? -13.906 49.864 -0.210 1.00 37.91 199 LYS A N 1
ATOM 1566 C CA . LYS A 1 199 ? -13.358 48.794 0.640 1.00 37.91 199 LYS A CA 1
ATOM 1567 C C . LYS A 1 199 ? -13.761 47.381 0.186 1.00 37.91 199 LYS A C 1
ATOM 1569 O O . LYS A 1 199 ? -14.949 47.087 0.213 1.00 37.91 199 LYS A O 1
ATOM 1574 N N . VAL A 1 200 ? -12.784 46.481 0.024 1.00 33.84 200 VAL A N 1
ATOM 1575 C CA . VAL A 1 200 ? -12.767 45.126 0.626 1.00 33.84 200 VAL A CA 1
ATOM 1576 C C . VAL A 1 200 ? -11.300 44.759 0.891 1.00 33.84 200 VAL A C 1
ATOM 1578 O O . VAL A 1 200 ? -10.559 44.414 -0.023 1.00 33.84 200 VAL A O 1
ATOM 1581 N N . VAL A 1 201 ? -10.866 44.864 2.149 1.00 36.69 201 VAL A N 1
ATOM 1582 C CA . VAL A 1 201 ? -9.572 44.338 2.605 1.00 36.69 201 VAL A CA 1
ATOM 1583 C C . VAL A 1 201 ? -9.759 42.839 2.816 1.00 36.69 201 VAL A C 1
ATOM 1585 O O . VAL A 1 201 ? -10.416 42.428 3.768 1.00 36.69 201 VAL A O 1
ATOM 1588 N N . LYS A 1 202 ? -9.241 42.027 1.894 1.00 37.78 202 LYS A N 1
ATOM 1589 C CA . LYS A 1 202 ? -9.045 40.592 2.101 1.00 37.78 202 LYS A CA 1
ATOM 1590 C C . LYS A 1 202 ? -7.553 40.411 2.349 1.00 37.78 202 LYS A C 1
ATOM 1592 O O . LYS A 1 202 ? -6.763 40.649 1.440 1.00 37.78 202 LYS A O 1
ATOM 1597 N N . ASP A 1 203 ? -7.191 40.075 3.585 1.00 35.69 203 ASP A N 1
ATOM 1598 C CA . ASP A 1 203 ? -5.825 39.728 3.978 1.00 35.69 203 ASP A CA 1
ATOM 1599 C C . ASP A 1 203 ? -5.301 38.611 3.063 1.00 35.69 203 ASP A C 1
ATOM 1601 O O . ASP A 1 203 ? -5.626 37.435 3.222 1.00 35.69 203 ASP A O 1
ATOM 1605 N N . MET A 1 204 ? -4.510 38.987 2.059 1.00 39.34 204 MET A N 1
ATOM 1606 C CA . MET A 1 204 ? -3.637 38.065 1.346 1.00 39.34 204 MET A CA 1
ATOM 1607 C C . MET A 1 204 ? -2.391 37.912 2.203 1.00 39.34 204 MET A C 1
ATOM 1609 O O . MET A 1 204 ? -1.510 38.772 2.185 1.00 39.34 204 MET A O 1
ATOM 1613 N N . GLN A 1 205 ? -2.312 36.819 2.961 1.00 45.47 205 GLN A N 1
ATOM 1614 C CA . GLN A 1 205 ? -1.048 36.443 3.576 1.00 45.47 205 GLN A CA 1
ATOM 1615 C C . GLN A 1 205 ? -0.005 36.212 2.468 1.00 45.47 205 GLN A C 1
ATOM 1617 O O . GLN A 1 205 ? -0.249 35.417 1.554 1.00 45.47 205 GLN A O 1
ATOM 1622 N N . PRO A 1 206 ? 1.154 36.893 2.504 1.00 42.91 206 PRO A N 1
ATOM 1623 C CA . PRO A 1 206 ? 2.224 36.616 1.564 1.00 42.91 206 PRO A CA 1
ATOM 1624 C C . PRO A 1 206 ? 2.768 35.213 1.849 1.00 42.91 206 PRO A C 1
ATOM 1626 O O . PRO A 1 206 ? 3.274 34.937 2.938 1.00 42.91 206 PRO A O 1
ATOM 1629 N N . ARG A 1 207 ? 2.650 34.315 0.862 1.00 48.12 207 ARG A N 1
ATOM 1630 C CA . ARG A 1 207 ? 3.259 32.981 0.901 1.00 48.12 207 ARG A CA 1
ATOM 1631 C C . ARG A 1 207 ? 4.756 33.145 1.167 1.00 48.12 207 ARG A C 1
ATOM 1633 O O . ARG A 1 207 ? 5.465 33.748 0.361 1.00 48.12 207 ARG A O 1
ATOM 1640 N N . LYS A 1 208 ? 5.235 32.621 2.297 1.00 52.84 208 LYS A N 1
ATOM 1641 C CA . LYS A 1 208 ? 6.670 32.513 2.569 1.00 52.84 208 LYS A CA 1
ATOM 1642 C C . LYS A 1 208 ? 7.239 31.550 1.529 1.00 52.84 208 LYS A C 1
ATOM 1644 O O . LYS A 1 208 ? 6.898 30.373 1.529 1.00 52.84 208 LYS A O 1
ATOM 1649 N N . SER A 1 209 ? 8.061 32.056 0.613 1.00 48.75 209 SER A N 1
ATOM 1650 C CA . SER A 1 209 ? 8.845 31.211 -0.285 1.00 48.75 209 SER A CA 1
ATOM 1651 C C . SER A 1 209 ? 9.690 30.269 0.571 1.00 48.75 209 SER A C 1
ATOM 1653 O O . SER A 1 209 ? 10.507 30.748 1.362 1.00 48.75 209 SER A O 1
ATOM 1655 N N . ALA A 1 210 ? 9.468 28.960 0.447 1.00 48.81 210 ALA A N 1
ATOM 1656 C CA . ALA A 1 210 ? 10.261 27.956 1.139 1.00 48.81 210 ALA A CA 1
ATOM 1657 C C . ALA A 1 210 ? 11.731 28.137 0.740 1.00 48.81 210 ALA A C 1
ATOM 1659 O O . ALA A 1 210 ? 12.099 28.001 -0.428 1.00 48.81 210 ALA A O 1
ATOM 1660 N N . LEU A 1 211 ? 12.560 28.528 1.707 1.00 53.12 211 LEU A N 1
ATOM 1661 C CA . LEU A 1 211 ? 14.002 28.572 1.522 1.00 53.12 211 LEU A CA 1
ATOM 1662 C C . LEU A 1 211 ? 14.515 27.128 1.426 1.00 53.12 211 LEU A C 1
ATOM 1664 O 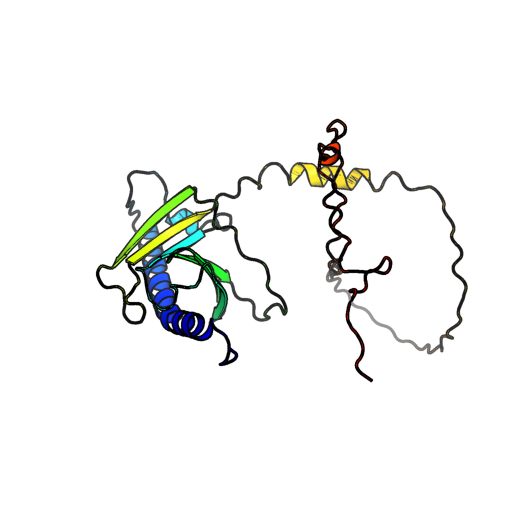O . LEU A 1 211 ? 13.978 26.256 2.112 1.00 53.12 211 LEU A O 1
ATOM 1668 N N . PRO A 1 212 ? 15.551 26.858 0.612 1.00 47.12 212 PRO A N 1
ATOM 1669 C CA . PRO A 1 212 ? 16.196 25.551 0.602 1.00 47.12 212 PRO A CA 1
ATOM 1670 C C . PRO A 1 212 ? 16.611 25.193 2.030 1.00 47.12 212 PRO A C 1
ATOM 1672 O O . PRO A 1 212 ? 17.177 26.031 2.737 1.00 47.12 212 PRO A O 1
ATOM 1675 N N . HIS A 1 213 ? 16.309 23.967 2.461 1.00 48.78 213 HIS A N 1
ATOM 1676 C CA . HIS A 1 213 ? 16.663 23.478 3.789 1.00 48.78 213 HIS A CA 1
ATOM 1677 C C . HIS A 1 213 ? 18.188 23.515 3.943 1.00 48.78 213 HIS A C 1
ATOM 1679 O O . HIS A 1 213 ? 18.908 22.614 3.513 1.00 48.78 213 HIS A O 1
ATOM 1685 N N . HIS A 1 214 ? 18.705 24.590 4.535 1.00 50.53 214 HIS A N 1
ATOM 1686 C CA . HIS A 1 214 ? 20.071 24.616 5.015 1.00 50.53 214 HIS A CA 1
ATOM 1687 C C . HIS A 1 214 ? 20.137 23.614 6.161 1.00 50.53 214 HIS A C 1
ATOM 1689 O O . HIS A 1 214 ? 19.588 23.861 7.233 1.00 50.53 214 HIS A O 1
ATOM 1695 N N . VAL A 1 215 ? 20.781 22.470 5.916 1.00 52.62 215 VAL A N 1
ATOM 1696 C CA . VAL A 1 215 ? 21.106 21.499 6.962 1.00 52.62 215 VAL A CA 1
ATOM 1697 C C . VAL A 1 215 ? 21.772 22.264 8.100 1.00 52.62 215 VAL A C 1
ATOM 1699 O O . VAL A 1 215 ? 22.821 22.889 7.908 1.00 52.62 215 VAL A O 1
ATOM 1702 N N . ALA A 1 216 ? 21.132 22.269 9.269 1.00 49.34 216 ALA A N 1
ATOM 1703 C CA . ALA A 1 216 ? 21.668 22.948 10.433 1.00 49.34 216 ALA A CA 1
ATOM 1704 C C . ALA A 1 216 ? 23.067 22.377 10.734 1.00 49.34 216 ALA A C 1
ATOM 1706 O O . ALA A 1 216 ? 23.241 21.154 10.720 1.00 49.34 216 ALA A O 1
ATOM 1707 N N . PRO A 1 217 ? 24.085 23.218 10.999 1.00 54.16 217 PRO A N 1
ATOM 1708 C CA . PRO A 1 217 ? 25.394 22.725 11.396 1.00 54.16 217 PRO A CA 1
ATOM 1709 C C . PRO A 1 217 ? 25.241 21.803 12.606 1.00 54.16 217 PRO A C 1
ATOM 1711 O O . PRO A 1 217 ? 24.626 22.201 13.597 1.00 54.16 217 PRO A O 1
ATOM 1714 N N . LEU A 1 218 ? 25.798 20.588 12.528 1.00 51.88 218 LEU A N 1
ATOM 1715 C CA . LEU A 1 218 ? 25.797 19.635 13.639 1.00 51.88 218 LEU A CA 1
ATOM 1716 C C . LEU A 1 218 ? 26.251 20.350 14.918 1.00 51.88 218 LEU A C 1
ATOM 1718 O O . LEU A 1 218 ? 27.408 20.776 15.033 1.00 51.88 218 LEU A O 1
ATOM 1722 N N . LYS A 1 219 ? 25.325 20.503 15.872 1.00 59.38 219 LYS A N 1
ATOM 1723 C CA . LYS A 1 219 ? 25.622 21.049 17.195 1.00 59.38 219 LYS A CA 1
ATOM 1724 C C . LYS A 1 219 ? 26.674 20.136 17.813 1.00 59.38 219 LYS A C 1
ATOM 1726 O O . LYS A 1 219 ? 26.408 18.967 18.075 1.00 59.38 219 LYS A O 1
ATOM 1731 N N . ARG A 1 220 ? 27.891 20.651 18.018 1.00 50.44 220 ARG A N 1
ATOM 1732 C CA . ARG A 1 220 ? 28.909 19.929 18.786 1.00 50.44 220 ARG A CA 1
ATOM 1733 C C . ARG A 1 220 ? 28.348 19.769 20.199 1.00 50.44 220 ARG A C 1
ATOM 1735 O O . ARG A 1 220 ? 28.133 20.798 20.843 1.00 50.44 220 ARG A O 1
ATOM 1742 N N . PRO A 1 221 ? 28.115 18.550 20.708 1.00 48.56 221 PRO A N 1
ATOM 1743 C CA . PRO A 1 221 ? 27.849 18.389 22.125 1.00 48.56 221 PRO A CA 1
ATOM 1744 C C . PRO A 1 221 ? 29.075 18.922 22.867 1.00 48.56 221 PRO A C 1
ATOM 1746 O O . PRO A 1 221 ? 30.197 18.448 22.668 1.00 48.56 221 PRO A O 1
ATOM 1749 N N . SER A 1 222 ? 28.873 19.965 23.671 1.00 53.06 222 SER A N 1
ATOM 1750 C CA . SER A 1 222 ? 29.892 20.497 24.571 1.00 53.06 222 SER A CA 1
ATOM 1751 C C . SER A 1 222 ? 30.249 19.403 25.579 1.00 53.06 222 SER A C 1
ATOM 1753 O O . SER A 1 222 ? 29.614 19.292 26.621 1.00 53.06 222 SER A O 1
ATOM 1755 N N . GLY A 1 223 ? 31.221 18.555 25.235 1.00 55.69 223 GLY A N 1
ATOM 1756 C CA . GLY A 1 223 ? 31.717 17.490 26.109 1.00 55.69 223 GLY A CA 1
ATOM 1757 C C . GLY A 1 223 ? 32.115 16.177 25.430 1.00 55.69 223 GLY A C 1
ATOM 1758 O O . GLY A 1 223 ? 32.853 15.412 26.044 1.00 55.69 223 GLY A O 1
ATOM 1759 N N . ALA A 1 224 ? 31.714 15.899 24.183 1.00 45.53 224 ALA A N 1
ATOM 1760 C CA . ALA A 1 224 ? 32.142 14.667 23.511 1.00 45.53 224 ALA A CA 1
ATOM 1761 C C . ALA A 1 224 ? 33.421 14.913 22.696 1.00 45.53 224 ALA A C 1
ATOM 1763 O O . ALA A 1 224 ? 33.389 15.523 21.625 1.00 45.53 224 ALA A O 1
ATOM 1764 N N . MET A 1 225 ? 34.565 14.431 23.192 1.00 46.66 225 MET A N 1
ATOM 1765 C CA . MET A 1 225 ? 35.741 14.228 22.344 1.00 46.66 225 MET A CA 1
ATOM 1766 C C . MET A 1 225 ? 35.335 13.313 21.188 1.00 46.66 225 MET A C 1
ATOM 1768 O O . MET A 1 225 ? 34.933 12.172 21.403 1.00 46.66 225 MET A O 1
ATOM 1772 N N . THR A 1 226 ? 35.441 13.812 19.961 1.00 50.09 226 THR A N 1
ATOM 1773 C CA . THR A 1 226 ? 35.242 13.011 18.760 1.00 50.09 226 THR A CA 1
ATOM 1774 C C . THR A 1 226 ? 36.247 11.857 18.768 1.00 50.09 226 THR A C 1
ATOM 1776 O O . THR A 1 226 ? 37.462 12.050 18.721 1.00 50.09 226 THR A O 1
ATOM 1779 N N . THR A 1 227 ? 35.751 10.624 18.796 1.00 53.09 227 THR A N 1
ATOM 1780 C CA . THR A 1 227 ? 36.534 9.382 18.658 1.00 53.09 227 THR A CA 1
ATOM 1781 C C . THR A 1 227 ? 37.118 9.190 17.248 1.00 53.09 227 THR A C 1
ATOM 1783 O O . THR A 1 227 ? 37.580 8.110 16.902 1.00 53.09 227 THR A O 1
ATOM 1786 N N . LEU A 1 228 ? 37.188 10.253 16.440 1.00 52.91 228 LEU A N 1
ATOM 1787 C CA . LEU A 1 228 ? 37.807 10.274 15.110 1.00 52.91 228 LEU A CA 1
ATOM 1788 C C . LEU A 1 228 ? 39.343 10.315 15.153 1.00 52.91 228 LEU A C 1
ATOM 1790 O O . LEU A 1 228 ? 39.992 10.161 14.125 1.00 52.91 228 LEU A O 1
ATOM 1794 N N . LYS A 1 229 ? 39.952 10.496 16.331 1.00 54.81 229 LYS A N 1
ATOM 1795 C CA . LYS A 1 229 ? 41.414 10.601 16.480 1.00 54.81 229 LYS A CA 1
ATOM 1796 C C . LYS A 1 229 ? 42.166 9.261 16.360 1.00 54.81 229 LYS A C 1
ATOM 1798 O O . LYS A 1 229 ? 43.390 9.262 16.426 1.00 54.81 229 LYS A O 1
ATOM 1803 N N . GLY A 1 230 ? 41.447 8.142 16.229 1.00 52.59 230 GLY A N 1
ATOM 1804 C CA . GLY A 1 230 ? 42.007 6.785 16.164 1.00 52.59 230 GLY A CA 1
ATOM 1805 C C . GLY A 1 230 ? 41.742 6.039 14.855 1.00 52.59 230 GLY A C 1
ATOM 1806 O O . GLY A 1 230 ? 42.011 4.843 14.788 1.00 52.59 230 GLY A O 1
ATOM 1807 N N . MET A 1 231 ? 41.192 6.701 13.834 1.00 51.22 231 MET A N 1
ATOM 1808 C CA . MET A 1 231 ? 40.942 6.045 12.553 1.00 51.22 231 MET A CA 1
ATOM 1809 C C . MET A 1 231 ? 42.282 5.852 11.816 1.00 51.22 231 MET A C 1
ATOM 1811 O O . MET A 1 231 ? 43.036 6.820 11.695 1.00 51.22 231 MET A O 1
ATOM 1815 N N . PRO A 1 232 ? 42.624 4.631 11.364 1.00 63.75 232 PRO A N 1
ATOM 1816 C CA . PRO A 1 232 ? 43.831 4.413 10.579 1.00 63.75 232 PRO A CA 1
ATOM 1817 C C . PRO A 1 232 ? 43.737 5.230 9.292 1.00 63.75 232 PRO A C 1
ATOM 1819 O O . PRO A 1 232 ? 42.728 5.181 8.589 1.00 63.75 232 PRO A O 1
ATOM 1822 N N . ASP A 1 233 ? 44.785 5.997 9.007 1.00 64.75 233 ASP A N 1
ATOM 1823 C CA . ASP A 1 233 ? 44.865 6.818 7.807 1.00 64.75 233 ASP A CA 1
ATOM 1824 C C . ASP A 1 233 ? 44.995 5.880 6.598 1.00 64.75 233 ASP A C 1
ATOM 1826 O O . ASP A 1 233 ? 46.064 5.339 6.310 1.00 64.75 233 ASP A O 1
ATOM 1830 N N . LEU A 1 234 ? 43.873 5.596 5.929 1.00 67.44 234 LEU A N 1
ATOM 1831 C CA . LEU A 1 234 ? 43.813 4.633 4.823 1.00 67.44 234 LEU A CA 1
ATOM 1832 C C . LEU A 1 234 ? 44.511 5.145 3.552 1.00 67.44 234 LEU A C 1
ATOM 1834 O O . LEU A 1 234 ? 44.477 4.467 2.527 1.00 67.44 234 LEU A O 1
ATOM 1838 N N . ASN A 1 235 ? 45.143 6.326 3.602 1.00 62.78 235 ASN A N 1
ATOM 1839 C CA . ASN A 1 235 ? 45.896 6.949 2.510 1.00 62.78 235 ASN A CA 1
ATOM 1840 C C . ASN A 1 235 ? 45.106 7.014 1.184 1.00 62.78 235 ASN A C 1
ATOM 1842 O O . ASN A 1 235 ? 45.675 7.098 0.092 1.00 62.78 235 ASN A O 1
ATOM 1846 N N . MET A 1 236 ? 43.774 6.961 1.275 1.00 66.56 236 MET A N 1
ATOM 1847 C CA . MET A 1 236 ? 42.862 7.036 0.145 1.00 66.56 236 MET A CA 1
ATOM 1848 C C . MET A 1 236 ? 42.708 8.510 -0.208 1.00 66.56 236 MET A C 1
ATOM 1850 O O . MET A 1 236 ? 42.018 9.261 0.479 1.00 66.56 236 MET A O 1
ATOM 1854 N N . LYS A 1 237 ? 43.390 8.944 -1.270 1.00 72.25 237 LYS A N 1
ATOM 1855 C CA . LYS A 1 237 ? 43.159 10.277 -1.826 1.00 72.25 237 LYS A CA 1
ATOM 1856 C C . LYS A 1 237 ? 41.734 10.358 -2.354 1.00 72.25 237 LYS A C 1
ATOM 1858 O O . LYS A 1 237 ? 41.265 9.433 -3.017 1.00 72.25 237 LYS A O 1
ATOM 1863 N N . ALA A 1 238 ? 41.078 11.478 -2.074 1.00 73.19 238 ALA A N 1
ATOM 1864 C CA . ALA A 1 238 ? 39.775 11.768 -2.637 1.00 73.19 238 ALA A CA 1
ATOM 1865 C C . ALA A 1 238 ? 39.834 11.677 -4.177 1.00 73.19 238 ALA A C 1
ATOM 1867 O O . ALA A 1 238 ? 40.813 12.128 -4.777 1.00 73.19 238 ALA A O 1
ATOM 1868 N N . PRO A 1 239 ? 38.810 11.114 -4.839 1.00 77.94 239 PRO A N 1
ATOM 1869 C CA . PRO A 1 239 ? 38.766 11.005 -6.296 1.00 77.94 239 PRO A CA 1
ATOM 1870 C C . PRO A 1 239 ? 38.457 12.346 -6.990 1.00 77.94 239 PRO A C 1
ATOM 1872 O O . PRO A 1 239 ? 38.159 12.365 -8.183 1.00 77.94 239 PRO A O 1
ATOM 1875 N N . TRP A 1 240 ? 38.536 13.465 -6.268 1.00 83.44 240 TRP A N 1
ATOM 1876 C CA . TRP A 1 240 ? 38.372 14.828 -6.761 1.00 83.44 240 TRP A CA 1
ATOM 1877 C C . TRP A 1 240 ? 39.561 15.711 -6.359 1.00 83.44 240 TRP A C 1
ATOM 1879 O O . TRP A 1 240 ? 40.264 15.415 -5.393 1.00 83.44 240 TRP A O 1
ATOM 1889 N N . ASP A 1 241 ? 39.803 16.779 -7.120 1.00 83.06 241 ASP A N 1
ATOM 1890 C CA . ASP A 1 241 ? 40.800 17.801 -6.798 1.00 83.06 241 ASP A CA 1
ATOM 1891 C C . ASP A 1 241 ? 40.312 18.769 -5.702 1.00 83.06 241 ASP A C 1
ATOM 1893 O O . ASP A 1 241 ? 39.152 18.738 -5.286 1.00 83.06 241 ASP A O 1
ATOM 1897 N N . ASP A 1 242 ? 41.194 19.665 -5.250 1.00 77.50 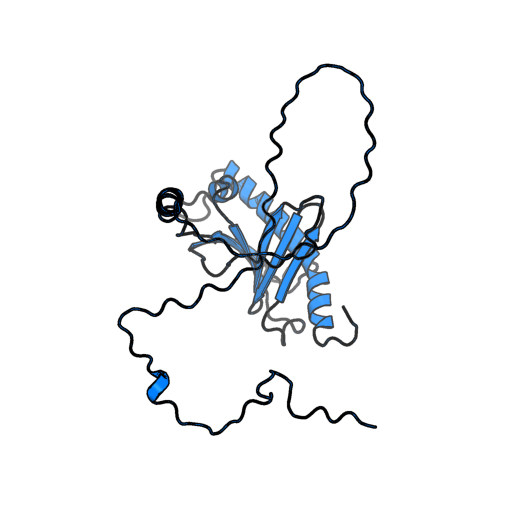242 ASP A N 1
ATOM 1898 C CA . ASP A 1 242 ? 40.892 20.677 -4.222 1.00 77.50 242 ASP A CA 1
ATOM 1899 C C . ASP A 1 242 ? 39.821 21.696 -4.663 1.00 77.50 242 ASP A C 1
ATOM 1901 O O . ASP A 1 242 ? 39.339 22.493 -3.858 1.00 77.50 242 ASP A O 1
ATOM 1905 N N . THR A 1 243 ? 39.428 21.676 -5.941 1.00 76.38 243 THR A N 1
ATOM 1906 C CA . THR A 1 243 ? 38.320 22.469 -6.489 1.00 76.38 243 THR A CA 1
ATOM 1907 C C . THR A 1 243 ? 37.019 21.667 -6.609 1.00 76.38 243 THR A C 1
ATOM 1909 O O . THR A 1 243 ? 36.016 22.196 -7.087 1.00 76.38 243 THR A O 1
ATOM 1912 N N . GLY A 1 244 ? 37.020 20.405 -6.163 1.00 72.44 244 GLY A N 1
ATOM 1913 C CA . GLY A 1 244 ? 35.874 19.497 -6.181 1.00 72.44 244 GLY A CA 1
ATOM 1914 C C . GLY A 1 244 ? 35.628 18.809 -7.527 1.00 72.44 244 GLY A C 1
ATOM 1915 O O . GLY A 1 244 ? 34.552 18.247 -7.728 1.00 72.44 244 GLY A O 1
ATOM 1916 N N . LYS A 1 245 ? 36.580 18.841 -8.470 1.00 77.25 245 LYS A N 1
ATOM 1917 C CA . LYS A 1 245 ? 36.420 18.212 -9.793 1.00 77.25 245 LYS A CA 1
ATOM 1918 C C . LYS A 1 245 ? 36.955 16.784 -9.810 1.00 77.25 245 LYS A C 1
ATOM 1920 O O . LYS A 1 245 ? 38.041 16.553 -9.287 1.00 77.25 245 LYS A O 1
ATOM 1925 N N . PRO A 1 246 ? 36.267 15.829 -10.460 1.00 78.88 246 PRO A N 1
ATOM 1926 C CA . PRO A 1 246 ? 36.704 14.439 -10.494 1.00 78.88 246 PRO A CA 1
ATOM 1927 C C . PRO A 1 246 ? 38.034 14.277 -11.243 1.00 78.88 246 PRO A C 1
ATOM 1929 O O . PRO A 1 246 ? 38.207 14.740 -12.376 1.00 78.88 246 PRO A O 1
ATOM 1932 N N . LEU A 1 247 ? 38.969 13.565 -10.621 1.00 74.44 247 LEU A N 1
ATOM 1933 C CA . LEU A 1 247 ? 40.257 13.205 -11.200 1.00 74.44 247 LEU A CA 1
ATOM 1934 C C . LEU A 1 247 ? 40.045 12.057 -12.199 1.00 74.44 247 LEU A C 1
ATOM 1936 O O . LEU A 1 247 ? 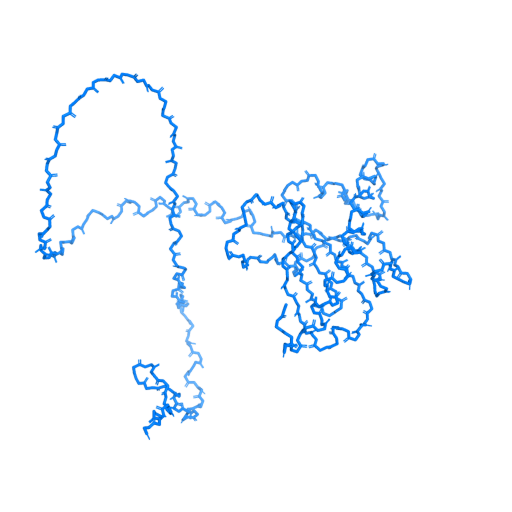39.754 10.935 -11.800 1.00 74.44 247 LEU A O 1
ATOM 1940 N N . GLY A 1 248 ? 40.197 12.313 -13.505 1.00 67.31 248 GLY A N 1
ATOM 1941 C CA . GLY A 1 248 ? 40.237 11.239 -14.514 1.00 67.31 248 GLY A CA 1
ATOM 1942 C C . GLY A 1 248 ? 39.430 11.447 -15.795 1.00 67.31 248 GLY A C 1
ATOM 1943 O O . GLY A 1 248 ? 39.559 10.634 -16.710 1.00 67.31 248 GLY A O 1
ATOM 1944 N N . MET A 1 249 ? 38.663 12.532 -15.938 1.00 59.25 249 MET A N 1
ATOM 1945 C CA . MET A 1 249 ? 38.040 12.853 -17.228 1.00 59.25 249 MET A CA 1
ATOM 1946 C C . MET A 1 249 ? 39.090 13.412 -18.197 1.00 59.25 249 MET A C 1
ATOM 1948 O O . MET A 1 249 ? 39.238 14.621 -18.366 1.00 59.25 249 MET A O 1
ATOM 1952 N N . ARG A 1 250 ? 39.850 12.520 -18.842 1.00 56.34 250 ARG A N 1
ATOM 1953 C CA . ARG A 1 250 ? 40.593 12.864 -20.057 1.00 56.34 250 ARG A CA 1
ATOM 1954 C C . ARG A 1 250 ? 39.567 13.223 -21.127 1.00 56.34 250 ARG A C 1
ATOM 1956 O O . ARG A 1 250 ? 38.852 12.354 -21.616 1.00 56.34 250 ARG A O 1
ATOM 1963 N N . THR A 1 251 ? 39.493 14.498 -21.488 1.00 59.53 251 THR A N 1
ATOM 1964 C CA . THR A 1 251 ? 38.833 14.909 -22.723 1.00 59.53 251 THR A CA 1
ATOM 1965 C C . THR A 1 251 ? 39.608 14.282 -23.877 1.00 59.53 251 THR A C 1
ATOM 1967 O O . THR A 1 251 ? 40.766 14.617 -24.122 1.00 59.53 251 THR A O 1
ATOM 1970 N N . SER A 1 252 ? 38.998 13.302 -24.543 1.00 51.94 252 SER A N 1
ATOM 1971 C CA . SER A 1 252 ? 39.525 12.794 -25.805 1.00 51.94 252 SER A CA 1
ATOM 1972 C C . SER A 1 252 ? 39.497 13.953 -26.801 1.00 51.94 252 SER A C 1
ATOM 1974 O O . SER A 1 252 ? 38.430 14.505 -27.069 1.00 51.94 252 SER A O 1
ATOM 1976 N N . LYS A 1 253 ? 40.671 14.356 -27.283 1.00 45.53 253 LYS A N 1
ATOM 1977 C CA . LYS A 1 253 ? 40.819 15.166 -28.494 1.00 45.53 253 LYS A CA 1
ATOM 1978 C C . LYS A 1 253 ? 41.151 14.249 -29.654 1.00 45.53 253 LYS A C 1
ATOM 1980 O O . LYS A 1 253 ? 41.895 13.273 -29.407 1.00 45.53 253 LYS A O 1
#